Protein AF-X1HWL9-F1 (afdb_monomer_lite)

Sequence (280 aa):
ILAKGIRERKSKDSLFILCSENGWNIEALMESYLKEYISDLSSSVKIGNPIMGRMCRCEENIKKEGVYQSVADDFNWAVIAEPWYGIPLVESIAKDKVFFGRAFQAKGEREFSALKRMKFLLHNGTHAFLSHLGYLKGYSHFYQLAEEKELLRLAHKMMNDEIIRALLSNYPDVLDENEVNNYAIDILRRILCPVFKDSIERGIRGSLEKLKPEERLISGAKFIISSGFLPEVYAMMIAAAIEINKKEGRLKGSLERILLDYCQLKADKDKKIIELVKKS

Secondary structure (DSSP, 8-state):
-HHHHHHH----SPEEEE---SSSSHHHHHHHHHHTT-SS--TTEEEE-------EEEE-S--TTSSS--SSTT-S-EEEE-S---EEEEHHHHTSTTS-STTEEEE-HHHHHHHHHHIIIIIHHHHHHHHHHHHHTT--BGGGGGG-HHHHHHHHHIIIIIIIHHHHHH-TTT--HHHHHHHHHHHHHHHT-TTTT-BHHHHHTTTTGGGSTTSHHHHHHHHHHHTT---TTHHHHHHHHHHHHHHTTS--S-HHHIIIIIS---TTTSHHHHHHHHH-

Foldseek 3Di:
DVLVCQVPDPDPAAAEAEPQDLFDCVQVVVVVVSCVRPVDDDPSYHYWYWQNQKDKDKDAQADPPDPADAPDDPGRMHIDIDPDAATETEQVPCVDPVNDDPRYDYDHPLLRNLVSLLCLCLQLLLLLQQLLVCVVVVHWFLLVCVPVVVSVVLSCCLQPQFRLLLSCLVRVPRDDSVVSVVVNVVSSCVRNPVVNRHTSVVSCVCLLVCLACRHSLNVVQVSRVVSVGHNLSSLCSNLSSQVVCVVVVNDDDDLVCCCCPRSVQDCVPCVRSSVSNVVD

InterPro domains:
  IPR008927 6-phosphogluconate dehydrogenase-like, C-terminal domain superfamily [SSF48179] (116-244)
  IPR013118 Mannitol dehydrogenase, C-terminal [PF08125] (116-248)
  IPR013328 6-phosphogluconate dehydrogenase, domain 2 [G3DSA:1.10.1040.10] (116-280)

Organism: NCBI:txid412755

Radius of gyration: 20.45 Å; chains: 1; bounding box: 55×47×50 Å

Structure (mmCIF, N/CA/C/O backbone):
data_AF-X1HWL9-F1
#
_entry.id   AF-X1HWL9-F1
#
loop_
_atom_site.group_PDB
_atom_site.id
_atom_site.type_symbol
_atom_site.label_atom_id
_atom_site.label_alt_id
_atom_site.label_comp_id
_atom_site.label_asym_id
_atom_site.label_entity_id
_atom_site.label_seq_id
_atom_site.pdbx_PDB_ins_code
_atom_site.Cartn_x
_atom_site.Cartn_y
_atom_site.Cartn_z
_atom_site.occupancy
_atom_site.B_iso_or_equiv
_atom_site.auth_seq_id
_atom_site.auth_comp_id
_atom_site.auth_asym_id
_atom_site.auth_atom_id
_atom_site.pdbx_PDB_model_num
ATOM 1 N N . ILE A 1 1 ? 19.507 -17.307 -9.019 1.00 89.69 1 ILE A N 1
ATOM 2 C CA . ILE A 1 1 ? 19.317 -17.269 -10.496 1.00 89.69 1 ILE A CA 1
ATOM 3 C C . ILE A 1 1 ? 19.774 -15.932 -11.075 1.00 89.69 1 ILE A C 1
ATOM 5 O O . ILE A 1 1 ? 20.744 -15.941 -11.821 1.00 89.69 1 ILE A O 1
ATOM 9 N N . LEU A 1 2 ? 19.166 -14.799 -10.687 1.00 93.75 2 LEU A N 1
ATOM 10 C CA . LEU A 1 2 ? 19.533 -13.467 -11.203 1.00 93.75 2 LEU A CA 1
ATOM 11 C C . LEU A 1 2 ? 21.033 -13.162 -11.100 1.00 93.75 2 LEU A C 1
ATOM 13 O O . LEU A 1 2 ? 21.643 -12.822 -12.105 1.00 93.75 2 LEU A O 1
ATOM 17 N N . ALA A 1 3 ? 21.649 -13.374 -9.932 1.00 94.12 3 ALA A N 1
ATOM 18 C CA . ALA A 1 3 ? 23.077 -13.106 -9.750 1.00 94.12 3 ALA A CA 1
ATOM 19 C C . ALA A 1 3 ? 23.978 -13.905 -10.714 1.00 94.12 3 ALA A C 1
ATOM 21 O O . ALA A 1 3 ? 24.918 -13.362 -11.289 1.00 94.12 3 ALA A O 1
ATOM 22 N N . LYS A 1 4 ? 23.660 -15.186 -10.941 1.00 94.19 4 LYS A N 1
ATOM 23 C CA . LYS A 1 4 ? 24.354 -16.023 -11.930 1.00 94.19 4 LYS A CA 1
ATOM 24 C C . LYS A 1 4 ? 24.175 -15.452 -13.340 1.00 94.19 4 LYS A C 1
ATOM 26 O O . LYS A 1 4 ? 25.162 -15.252 -14.037 1.00 94.19 4 LYS A O 1
ATOM 31 N N . GLY A 1 5 ? 22.939 -15.110 -13.710 1.00 94.06 5 GLY A N 1
ATOM 32 C CA . GLY A 1 5 ? 22.628 -14.508 -15.007 1.00 94.06 5 GLY A CA 1
ATOM 33 C C . GLY A 1 5 ? 23.357 -13.185 -15.251 1.00 94.06 5 GLY A C 1
ATOM 34 O O . GLY A 1 5 ? 23.841 -12.964 -16.352 1.00 94.06 5 GLY A O 1
ATOM 35 N N . ILE A 1 6 ? 23.502 -12.338 -14.226 1.00 94.50 6 ILE A N 1
ATOM 36 C CA . ILE A 1 6 ? 24.266 -11.083 -14.311 1.00 94.50 6 ILE A CA 1
ATOM 37 C C . ILE A 1 6 ? 25.751 -11.362 -14.576 1.00 94.50 6 ILE A C 1
ATOM 39 O O . ILE A 1 6 ? 26.330 -10.725 -15.448 1.00 94.50 6 ILE A O 1
ATOM 43 N N . ARG A 1 7 ? 26.365 -12.328 -13.876 1.00 92.06 7 ARG A N 1
ATOM 44 C CA . ARG A 1 7 ? 27.788 -12.677 -14.069 1.00 92.06 7 ARG A CA 1
ATOM 45 C C . ARG A 1 7 ? 28.075 -13.310 -15.430 1.00 92.06 7 ARG A C 1
ATOM 47 O O . ARG A 1 7 ? 29.139 -13.093 -15.994 1.00 92.06 7 ARG A O 1
ATOM 54 N N . GLU A 1 8 ? 27.144 -14.111 -15.940 1.00 93.62 8 GLU A N 1
ATOM 55 C CA . GLU A 1 8 ? 27.289 -14.817 -17.221 1.00 93.62 8 GLU A CA 1
ATOM 56 C C . GLU A 1 8 ? 26.864 -13.961 -18.426 1.00 93.62 8 GLU A C 1
ATOM 58 O O . GLU A 1 8 ? 27.118 -14.326 -19.579 1.00 93.62 8 GLU A O 1
ATOM 63 N N . ARG A 1 9 ? 26.221 -12.810 -18.185 1.00 91.75 9 ARG A N 1
ATOM 64 C CA . ARG A 1 9 ? 25.772 -11.892 -19.234 1.00 91.75 9 ARG A CA 1
ATOM 65 C C . ARG A 1 9 ? 26.974 -11.314 -19.985 1.00 91.75 9 ARG A C 1
ATOM 67 O O . ARG A 1 9 ? 27.809 -10.625 -19.415 1.00 91.75 9 ARG A O 1
ATOM 74 N N . LYS A 1 10 ? 27.011 -11.542 -21.303 1.00 91.75 10 LYS A N 1
ATOM 75 C CA . LYS A 1 10 ? 28.054 -11.017 -22.208 1.00 91.75 10 LYS A CA 1
ATOM 76 C C . LYS A 1 10 ? 27.744 -9.636 -22.793 1.00 91.75 10 LYS A C 1
ATOM 78 O O . LYS A 1 10 ? 28.663 -8.935 -23.207 1.00 91.75 10 LYS A O 1
ATOM 83 N N . SER A 1 11 ? 26.462 -9.264 -22.887 1.00 89.38 11 SER A N 1
ATOM 84 C CA . SER A 1 11 ? 26.068 -7.946 -23.405 1.00 89.38 11 SER A CA 1
ATOM 85 C C . SER A 1 11 ? 26.518 -6.843 -22.445 1.00 89.38 11 SER A C 1
ATOM 87 O O . SER A 1 11 ? 26.382 -6.981 -21.230 1.00 89.38 11 SER A O 1
ATOM 89 N N . LYS A 1 12 ? 27.018 -5.746 -23.018 1.00 85.38 12 LYS A N 1
ATOM 90 C CA . LYS A 1 12 ? 27.385 -4.520 -22.298 1.00 85.38 12 LYS A CA 1
ATOM 91 C C . LYS A 1 12 ? 26.225 -3.526 -22.176 1.00 85.38 12 LYS A C 1
ATOM 93 O O . LYS A 1 12 ? 26.390 -2.499 -21.525 1.00 85.38 12 LYS A O 1
ATOM 98 N N . ASP A 1 13 ? 25.077 -3.816 -22.792 1.00 90.81 13 ASP A N 1
ATOM 99 C CA . ASP A 1 13 ? 23.883 -2.980 -22.676 1.00 90.81 13 ASP A CA 1
ATOM 100 C C . ASP A 1 13 ? 23.335 -3.035 -21.252 1.00 90.81 13 ASP A C 1
ATOM 102 O O . ASP A 1 13 ? 23.387 -4.090 -20.599 1.00 90.81 13 ASP A O 1
ATOM 106 N N . SER A 1 14 ? 22.741 -1.923 -20.814 1.00 93.25 14 SER A N 1
ATOM 107 C CA . SER A 1 14 ? 22.083 -1.829 -19.516 1.00 93.25 14 SER A CA 1
ATOM 108 C C . SER A 1 14 ? 21.083 -2.965 -19.296 1.00 93.25 14 SER A C 1
ATOM 110 O O . SER A 1 14 ? 20.321 -3.348 -20.185 1.00 93.25 14 SER A O 1
ATOM 112 N N . LEU A 1 15 ? 21.104 -3.522 -18.087 1.00 94.25 15 LEU A N 1
ATOM 113 C CA . LEU A 1 15 ? 20.144 -4.519 -17.633 1.00 94.25 15 LEU A CA 1
ATOM 114 C C . LEU A 1 15 ? 19.158 -3.836 -16.695 1.00 94.25 15 LEU A C 1
ATOM 116 O O . LEU A 1 15 ? 19.553 -3.346 -15.642 1.00 94.25 15 LEU A O 1
ATOM 120 N N . PHE A 1 16 ? 17.878 -3.860 -17.046 1.00 95.31 16 PHE A N 1
ATOM 121 C CA . PHE A 1 16 ? 16.822 -3.303 -16.211 1.00 95.31 16 PHE A CA 1
ATOM 122 C C . PHE A 1 16 ? 16.107 -4.412 -15.439 1.00 95.31 16 PHE A C 1
ATOM 124 O O . PHE A 1 16 ? 15.643 -5.388 -16.026 1.00 95.31 16 PHE A O 1
ATOM 131 N N . ILE A 1 17 ? 16.007 -4.255 -14.121 1.00 95.50 17 ILE A N 1
ATOM 132 C CA . ILE A 1 17 ? 15.280 -5.148 -13.216 1.00 95.50 17 ILE A CA 1
ATOM 133 C C . ILE A 1 17 ? 14.093 -4.364 -12.655 1.00 95.50 17 ILE A C 1
ATOM 135 O O . ILE A 1 17 ? 14.275 -3.472 -11.829 1.00 95.50 17 ILE A O 1
ATOM 139 N N . LEU A 1 18 ? 12.880 -4.680 -13.116 1.00 95.56 18 LEU A N 1
ATOM 140 C CA . LEU A 1 18 ? 11.648 -4.033 -12.660 1.00 95.56 18 LEU A CA 1
ATOM 141 C C . LEU A 1 18 ? 10.898 -4.930 -11.676 1.00 95.56 18 LEU A C 1
ATOM 143 O O . LEU A 1 18 ? 10.296 -5.924 -12.078 1.00 95.56 18 LEU A O 1
ATOM 147 N N . CYS A 1 19 ? 10.908 -4.568 -10.395 1.00 94.81 19 CYS A N 1
ATOM 148 C CA . CYS A 1 19 ? 10.391 -5.431 -9.333 1.00 94.81 19 CYS A CA 1
ATOM 149 C C . CYS A 1 19 ? 8.862 -5.591 -9.364 1.00 94.81 19 CYS A C 1
ATOM 151 O O . CYS A 1 19 ? 8.370 -6.636 -8.978 1.00 94.81 19 CYS A O 1
ATOM 153 N N . SER A 1 20 ? 8.116 -4.618 -9.895 1.00 93.88 20 SER A N 1
ATOM 154 C CA . SER A 1 20 ? 6.662 -4.695 -10.142 1.00 93.88 20 SER A CA 1
ATOM 155 C C . SER A 1 20 ? 5.820 -5.154 -8.938 1.00 93.88 20 SER A C 1
ATOM 157 O O . SER A 1 20 ? 4.777 -5.785 -9.107 1.00 93.88 20 SER A O 1
ATOM 159 N N . GLU A 1 21 ? 6.243 -4.798 -7.723 1.00 90.88 21 GLU A N 1
ATOM 160 C CA . GLU A 1 21 ? 5.590 -5.189 -6.470 1.00 90.88 21 GLU A CA 1
ATOM 161 C C . GLU A 1 21 ? 4.889 -4.005 -5.795 1.00 90.88 21 GLU A C 1
ATOM 163 O O . GLU A 1 21 ? 5.275 -2.839 -5.920 1.00 90.88 21 GLU A O 1
ATOM 168 N N . ASN A 1 22 ? 3.875 -4.311 -4.985 1.00 84.81 22 ASN A N 1
ATOM 169 C CA . ASN A 1 22 ? 3.004 -3.324 -4.339 1.00 84.81 22 ASN A CA 1
ATOM 170 C C . ASN A 1 22 ? 3.571 -2.673 -3.056 1.00 84.81 22 ASN A C 1
ATOM 172 O O . ASN A 1 22 ? 2.781 -2.275 -2.195 1.00 84.81 22 ASN A O 1
ATOM 176 N N . GLY A 1 23 ? 4.895 -2.537 -2.935 1.00 83.69 23 GLY A N 1
ATOM 177 C CA . GLY A 1 23 ? 5.574 -1.984 -1.754 1.00 83.69 23 GLY A CA 1
ATOM 178 C C . GLY A 1 23 ? 6.333 -0.675 -2.002 1.00 83.69 23 GLY A C 1
ATOM 179 O O . GLY A 1 23 ? 6.563 -0.261 -3.142 1.00 83.69 23 GLY A O 1
ATOM 180 N N . TRP A 1 24 ? 6.731 -0.011 -0.912 1.00 84.50 24 TRP A N 1
ATOM 181 C CA . TRP A 1 24 ? 7.369 1.309 -0.971 1.00 84.50 24 TRP A CA 1
ATOM 182 C C . TRP A 1 24 ? 8.861 1.265 -1.348 1.00 84.50 24 TRP A C 1
ATOM 184 O O . TRP A 1 24 ? 9.274 2.052 -2.188 1.00 84.50 24 TRP A O 1
ATOM 194 N N . ASN A 1 25 ? 9.652 0.334 -0.806 1.00 86.50 25 ASN A N 1
ATOM 195 C CA . ASN A 1 25 ? 11.122 0.291 -0.966 1.00 86.50 25 ASN A CA 1
ATOM 196 C C . ASN A 1 25 ? 11.623 -1.006 -1.632 1.00 86.50 25 ASN A C 1
ATOM 198 O O . ASN A 1 25 ? 12.659 -1.556 -1.255 1.00 86.50 25 ASN A O 1
ATOM 202 N N . ILE A 1 26 ? 10.867 -1.546 -2.587 1.00 92.31 26 ILE A N 1
ATOM 203 C CA . ILE A 1 26 ? 11.154 -2.863 -3.178 1.00 92.31 26 ILE A CA 1
ATOM 204 C C . ILE A 1 26 ? 12.463 -2.851 -3.971 1.00 92.31 26 ILE A C 1
ATOM 206 O O . ILE A 1 26 ? 13.228 -3.809 -3.922 1.00 92.31 26 ILE A O 1
ATOM 210 N N . GLU A 1 27 ? 12.743 -1.758 -4.670 1.00 93.19 27 GLU A N 1
ATOM 211 C CA . GLU A 1 27 ? 13.967 -1.551 -5.435 1.00 93.19 27 GLU A CA 1
ATOM 212 C C . GLU A 1 27 ? 15.225 -1.681 -4.558 1.00 93.19 27 GLU A C 1
ATOM 214 O O . GLU A 1 27 ? 16.147 -2.417 -4.909 1.00 93.19 27 GLU A O 1
ATOM 219 N N . ALA A 1 28 ? 15.222 -1.059 -3.376 1.00 92.69 28 ALA A N 1
ATOM 220 C CA . ALA A 1 28 ? 16.323 -1.131 -2.420 1.00 92.69 28 ALA A CA 1
ATOM 221 C C . ALA A 1 28 ? 16.454 -2.532 -1.802 1.00 92.69 28 ALA A C 1
ATOM 223 O O . ALA A 1 28 ? 17.564 -3.023 -1.608 1.00 92.69 28 ALA A O 1
ATOM 224 N N . LEU A 1 29 ? 15.325 -3.200 -1.536 1.00 93.31 29 LEU A N 1
ATOM 225 C CA . LEU A 1 29 ? 15.314 -4.574 -1.032 1.00 93.31 29 LEU A CA 1
ATOM 226 C C . LEU A 1 29 ? 15.892 -5.564 -2.059 1.00 93.31 29 LEU A C 1
ATOM 228 O O . LEU A 1 29 ? 16.686 -6.441 -1.717 1.00 93.31 29 LEU A O 1
ATOM 232 N N . MET A 1 30 ? 15.536 -5.403 -3.334 1.00 95.19 30 MET A N 1
ATOM 233 C CA . MET A 1 30 ? 16.114 -6.195 -4.420 1.00 95.19 30 MET A CA 1
ATOM 234 C C . MET A 1 30 ? 17.621 -5.945 -4.540 1.00 95.19 30 MET A C 1
ATOM 236 O O . MET A 1 30 ? 18.393 -6.889 -4.707 1.00 95.19 30 MET A O 1
ATOM 240 N N . GLU A 1 31 ? 18.058 -4.691 -4.412 1.00 93.94 31 GLU A N 1
ATOM 241 C CA . GLU A 1 31 ? 19.480 -4.358 -4.410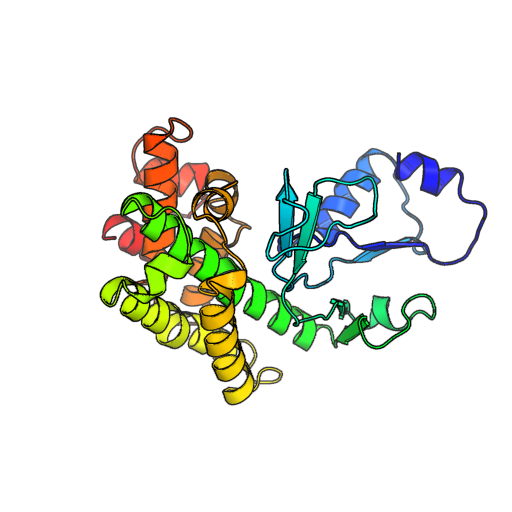 1.00 93.94 31 GLU A CA 1
ATOM 242 C C . GLU A 1 31 ? 20.226 -5.024 -3.244 1.00 93.94 31 GLU A C 1
ATOM 244 O O . GLU A 1 31 ? 21.294 -5.600 -3.463 1.00 93.94 31 GLU A O 1
ATOM 249 N N . SER A 1 32 ? 19.664 -5.020 -2.026 1.00 93.62 32 SER A N 1
ATOM 250 C CA . SER A 1 32 ? 20.285 -5.702 -0.883 1.00 93.62 32 SER A CA 1
ATOM 251 C C . SER A 1 32 ? 20.405 -7.207 -1.108 1.00 93.62 32 SER A C 1
ATOM 253 O O . SER A 1 32 ? 21.479 -7.762 -0.886 1.00 93.62 32 SER A O 1
ATOM 255 N N . TYR A 1 33 ? 19.365 -7.852 -1.648 1.00 94.69 33 TYR A N 1
ATOM 256 C CA . TYR A 1 33 ? 19.421 -9.280 -1.969 1.00 94.69 33 TYR A CA 1
ATOM 257 C C . TYR A 1 33 ? 20.452 -9.596 -3.048 1.00 94.69 33 TYR A C 1
ATOM 259 O O . TYR A 1 33 ? 21.107 -10.630 -2.986 1.00 94.69 33 TYR A O 1
ATOM 267 N N . LEU A 1 34 ? 20.636 -8.727 -4.045 1.00 95.06 34 LEU A N 1
ATOM 268 C CA . LEU A 1 34 ? 21.679 -8.924 -5.051 1.00 95.06 34 LEU A CA 1
ATOM 269 C C . LEU A 1 34 ? 23.081 -8.764 -4.457 1.00 95.06 34 LEU A C 1
ATOM 271 O O . LEU A 1 34 ? 23.965 -9.542 -4.819 1.00 95.06 34 LEU A O 1
ATOM 275 N N . LYS A 1 35 ? 23.277 -7.815 -3.535 1.00 93.94 35 LYS A N 1
ATOM 276 C CA . LYS A 1 35 ? 24.568 -7.557 -2.873 1.00 93.94 35 LYS A CA 1
ATOM 277 C C . LYS A 1 35 ? 25.047 -8.700 -1.982 1.00 93.94 35 LYS A C 1
ATOM 279 O O . LYS A 1 35 ? 26.252 -8.878 -1.839 1.00 93.94 35 LYS A O 1
ATOM 284 N N . GLU A 1 36 ? 24.140 -9.532 -1.471 1.00 95.00 36 GLU A N 1
ATOM 285 C CA . GLU A 1 36 ? 24.502 -10.779 -0.776 1.00 95.00 36 GLU A CA 1
ATOM 286 C C . GLU A 1 36 ? 25.262 -11.764 -1.681 1.00 95.00 36 GLU A C 1
ATOM 288 O O . GLU A 1 36 ? 26.024 -12.599 -1.197 1.00 95.00 36 GLU A O 1
ATOM 293 N N . TYR A 1 37 ? 25.088 -11.659 -3.003 1.00 95.38 37 TYR A N 1
ATOM 294 C CA . TYR A 1 37 ? 25.750 -12.526 -3.975 1.00 95.38 37 TYR A CA 1
ATOM 295 C C . TYR A 1 37 ? 26.772 -11.771 -4.834 1.00 95.38 37 TYR A C 1
ATOM 297 O O . TYR A 1 37 ? 27.757 -12.365 -5.262 1.00 95.38 37 TYR A O 1
ATOM 305 N N . ILE A 1 38 ? 26.576 -10.490 -5.137 1.00 94.00 38 ILE A N 1
ATOM 306 C CA . ILE A 1 38 ? 27.450 -9.699 -6.012 1.00 94.00 38 ILE A CA 1
ATOM 307 C C . ILE A 1 38 ? 27.938 -8.475 -5.238 1.00 94.00 38 ILE A C 1
ATOM 309 O O . ILE A 1 38 ? 27.193 -7.517 -5.072 1.00 94.00 38 ILE A O 1
ATOM 313 N N . SER A 1 39 ? 29.199 -8.497 -4.801 1.00 87.00 39 SER A N 1
ATOM 314 C CA . SER A 1 39 ? 29.787 -7.421 -3.993 1.00 87.00 39 SER A CA 1
ATOM 315 C C . SER A 1 39 ? 29.890 -6.087 -4.736 1.00 87.00 39 SER A C 1
ATOM 317 O O . SER A 1 39 ? 29.683 -5.041 -4.131 1.00 87.00 39 SER A O 1
ATOM 319 N N . ASP A 1 40 ? 30.185 -6.124 -6.038 1.00 87.56 40 ASP A N 1
ATOM 320 C CA . ASP A 1 40 ? 30.291 -4.939 -6.893 1.00 87.56 40 ASP A CA 1
ATOM 321 C C . ASP A 1 40 ? 29.279 -5.034 -8.041 1.00 87.56 40 ASP A C 1
ATOM 323 O O . ASP A 1 40 ? 29.531 -5.616 -9.102 1.00 87.56 40 ASP A O 1
ATOM 327 N N . LEU A 1 41 ? 28.060 -4.560 -7.776 1.00 89.50 41 LEU A N 1
ATOM 328 C CA . LEU A 1 41 ? 26.993 -4.555 -8.767 1.00 89.50 41 LEU A CA 1
ATOM 329 C C . LEU A 1 41 ? 27.267 -3.450 -9.793 1.00 89.50 41 LEU A C 1
ATOM 331 O O . LEU A 1 41 ? 27.228 -2.265 -9.471 1.00 89.50 41 LEU A O 1
ATOM 335 N N . SER A 1 42 ? 27.511 -3.847 -11.044 1.00 89.31 42 SER A N 1
ATOM 336 C CA . SER A 1 42 ? 27.786 -2.916 -12.143 1.00 89.31 42 SER A CA 1
ATOM 337 C C . SER A 1 42 ? 26.725 -1.817 -12.255 1.00 89.31 42 SER A C 1
ATOM 339 O O . SER A 1 42 ? 25.527 -2.096 -12.251 1.00 89.31 42 SER A O 1
ATOM 341 N N . SER A 1 43 ? 27.164 -0.579 -12.504 1.00 88.88 43 SER A N 1
ATOM 342 C CA . SER A 1 43 ? 26.294 0.580 -12.762 1.00 88.88 43 SER A CA 1
ATOM 343 C C . SER A 1 43 ? 25.403 0.439 -14.007 1.00 88.88 43 SER A C 1
ATOM 345 O O . SER A 1 43 ? 24.460 1.221 -14.184 1.00 88.88 43 SER A O 1
ATOM 347 N N . SER A 1 44 ? 25.689 -0.550 -14.863 1.00 89.69 44 SER A N 1
ATOM 348 C CA . SER A 1 44 ? 24.851 -0.947 -15.999 1.00 89.69 44 SER A CA 1
ATOM 349 C C . SER A 1 44 ? 23.576 -1.687 -15.576 1.00 89.69 44 SER A C 1
ATOM 351 O O . SER A 1 44 ? 22.617 -1.714 -16.348 1.00 89.69 44 SER A O 1
ATOM 353 N N . VAL A 1 45 ? 23.529 -2.246 -14.362 1.00 93.50 45 VAL A N 1
ATOM 354 C CA . VAL A 1 45 ? 22.323 -2.846 -13.784 1.00 93.50 45 VAL A CA 1
ATOM 355 C C . VAL A 1 45 ? 21.494 -1.739 -13.139 1.00 93.50 45 VAL A C 1
ATOM 357 O O . VAL A 1 45 ? 21.918 -1.097 -12.182 1.00 93.50 45 VAL A O 1
ATOM 360 N N . LYS A 1 46 ? 20.301 -1.499 -13.677 1.00 94.56 46 LYS A N 1
ATOM 361 C CA . LYS A 1 46 ? 19.340 -0.513 -13.180 1.00 94.56 46 LYS A CA 1
ATOM 362 C C . LYS A 1 46 ? 18.171 -1.242 -12.536 1.00 94.56 46 LYS A C 1
ATOM 364 O O . LYS A 1 46 ? 17.528 -2.068 -13.180 1.00 94.56 46 LYS A O 1
ATOM 369 N N . ILE A 1 47 ? 17.884 -0.932 -11.279 1.00 95.38 47 ILE A N 1
ATOM 370 C CA . ILE A 1 47 ? 16.768 -1.526 -10.542 1.00 95.38 47 ILE A CA 1
ATOM 371 C C . ILE A 1 47 ? 15.686 -0.464 -10.392 1.00 95.38 47 ILE A C 1
ATOM 373 O O . ILE A 1 47 ? 15.962 0.658 -9.978 1.00 95.38 47 ILE A O 1
ATOM 377 N N . GLY A 1 48 ? 14.457 -0.818 -10.746 1.00 94.69 48 GLY A N 1
ATOM 378 C CA . GLY A 1 48 ? 13.289 0.033 -10.580 1.00 94.69 48 GLY A CA 1
ATOM 379 C C . GLY A 1 48 ? 12.130 -0.731 -9.967 1.00 94.69 48 GLY A C 1
ATOM 380 O O . GLY A 1 48 ? 12.055 -1.959 -10.045 1.00 94.69 48 GLY A O 1
ATOM 381 N N . ASN A 1 49 ? 11.187 0.005 -9.392 1.00 95.75 49 ASN A N 1
ATOM 382 C CA . ASN A 1 49 ? 9.898 -0.543 -9.002 1.00 95.75 49 ASN A CA 1
ATOM 383 C C . ASN A 1 49 ? 8.779 0.325 -9.590 1.00 95.75 49 ASN A C 1
ATOM 385 O O . ASN A 1 49 ? 8.489 1.375 -9.016 1.00 95.75 49 ASN A O 1
ATOM 389 N N . PRO A 1 50 ? 8.185 -0.049 -10.738 1.00 95.56 50 PRO A N 1
ATOM 390 C CA . PRO A 1 50 ? 7.097 0.719 -11.334 1.00 95.56 50 PRO A CA 1
ATOM 391 C C . PRO A 1 50 ? 5.858 0.767 -10.436 1.00 95.56 50 PRO A C 1
ATOM 393 O O . PRO A 1 50 ? 5.650 -0.081 -9.566 1.00 95.56 50 PRO A O 1
ATOM 396 N N . ILE A 1 51 ? 4.980 1.736 -10.692 1.00 95.38 51 ILE A N 1
ATOM 397 C CA . ILE A 1 51 ? 3.697 1.828 -9.986 1.00 95.38 51 ILE A CA 1
ATOM 398 C C . ILE A 1 51 ? 2.703 0.848 -10.619 1.00 95.38 51 ILE A C 1
ATOM 400 O O . ILE A 1 51 ? 2.074 1.137 -11.634 1.00 95.38 51 ILE A O 1
ATOM 404 N N . MET A 1 52 ? 2.516 -0.311 -9.989 1.00 92.81 52 MET A N 1
ATOM 405 C CA . MET A 1 52 ? 1.566 -1.323 -10.461 1.00 92.81 52 MET A CA 1
ATOM 406 C C . MET A 1 52 ? 0.151 -1.038 -9.952 1.00 92.81 52 MET A C 1
ATOM 408 O O . MET A 1 52 ? -0.193 -1.342 -8.809 1.00 92.81 52 MET A O 1
ATOM 412 N N . GLY A 1 53 ? -0.670 -0.416 -10.801 1.00 90.44 53 GLY A N 1
ATOM 413 C CA . GLY A 1 53 ? -2.019 0.050 -10.455 1.00 90.44 53 GLY A CA 1
ATOM 414 C C . GLY A 1 53 ? -3.183 -0.766 -11.015 1.00 90.44 53 GLY A C 1
ATOM 415 O O . GLY A 1 53 ? -4.321 -0.394 -10.749 1.00 90.44 53 GLY A O 1
ATOM 416 N N . ARG A 1 54 ? -2.925 -1.827 -11.791 1.00 92.19 54 ARG A N 1
ATOM 417 C CA . ARG A 1 54 ? -3.968 -2.577 -12.504 1.00 92.19 54 ARG A CA 1
ATOM 418 C C . ARG A 1 54 ? -4.539 -3.689 -11.631 1.00 92.19 54 ARG A C 1
ATOM 420 O O . ARG A 1 54 ? -3.804 -4.581 -11.213 1.00 92.19 54 ARG A O 1
ATOM 427 N N . MET A 1 55 ? -5.844 -3.656 -11.385 1.00 92.19 55 MET A N 1
ATOM 428 C CA . MET A 1 55 ? -6.568 -4.758 -10.764 1.00 92.19 55 MET A CA 1
ATOM 429 C C . MET A 1 55 ? -6.641 -5.922 -11.746 1.00 92.19 55 MET A C 1
ATOM 431 O O . MET A 1 55 ? -7.200 -5.810 -12.840 1.00 92.19 55 MET A O 1
ATOM 435 N N . CYS A 1 56 ? -6.057 -7.042 -11.339 1.00 92.69 56 CYS A N 1
ATOM 436 C CA . CYS A 1 56 ? -6.148 -8.298 -12.053 1.00 92.69 56 CYS A CA 1
ATOM 437 C C . CYS A 1 56 ? -6.285 -9.472 -11.084 1.00 92.69 56 CYS A C 1
ATOM 439 O O . CYS A 1 56 ? -5.911 -9.394 -9.908 1.00 92.69 56 CYS A O 1
ATOM 441 N N . ARG A 1 57 ? -6.847 -10.565 -11.590 1.00 91.19 57 ARG A N 1
ATOM 442 C CA . ARG A 1 57 ? -6.888 -11.859 -10.915 1.00 91.19 57 ARG A CA 1
ATOM 443 C C . ARG A 1 57 ? -6.885 -12.976 -11.949 1.00 91.19 57 ARG A C 1
ATOM 445 O O . ARG A 1 57 ? -7.294 -12.766 -13.090 1.00 91.19 57 ARG A O 1
ATOM 452 N N . CYS A 1 58 ? -6.457 -14.154 -11.522 1.00 91.81 58 CYS A N 1
ATOM 453 C CA . CYS A 1 58 ? -6.684 -15.373 -12.283 1.00 91.81 58 CYS A CA 1
ATOM 454 C C . CYS A 1 58 ? -8.026 -15.970 -11.845 1.00 91.81 58 CYS A C 1
ATOM 456 O O . CYS A 1 58 ? -8.346 -15.965 -10.656 1.00 91.81 58 CYS A O 1
ATOM 458 N N . GLU A 1 59 ? -8.816 -16.426 -12.806 1.00 90.75 59 GLU A N 1
ATOM 459 C CA . GLU A 1 59 ? -10.004 -17.244 -12.575 1.00 90.75 59 GLU A CA 1
ATOM 460 C C . GLU A 1 59 ? -9.695 -18.649 -13.080 1.00 90.75 59 GLU A C 1
ATOM 462 O O . GLU A 1 59 ? -9.373 -18.816 -14.254 1.00 90.75 59 GLU A O 1
ATOM 467 N N . GLU A 1 60 ? -9.788 -19.639 -12.202 1.00 91.06 60 GLU A N 1
ATOM 468 C CA . GLU A 1 60 ? -9.594 -21.046 -12.548 1.00 91.06 60 GLU A CA 1
ATOM 469 C C . GLU A 1 60 ? -10.936 -21.719 -12.842 1.00 91.06 60 GLU A C 1
ATOM 471 O O . GLU A 1 60 ? -11.992 -21.257 -12.417 1.00 91.06 60 GLU A O 1
ATOM 476 N N . ASN A 1 61 ? -10.898 -22.852 -13.541 1.00 89.94 61 ASN A N 1
ATOM 477 C CA . ASN A 1 61 ? -12.072 -23.675 -13.842 1.00 89.94 61 ASN A CA 1
ATOM 478 C C . ASN A 1 61 ? -13.206 -22.912 -14.559 1.00 89.94 61 ASN A C 1
ATOM 480 O O . ASN A 1 61 ? -14.394 -23.136 -14.297 1.00 89.94 61 ASN A O 1
ATOM 484 N N . ILE A 1 62 ? -12.854 -22.012 -15.482 1.00 90.25 62 ILE A N 1
ATOM 485 C CA . ILE A 1 62 ? -13.837 -21.290 -16.290 1.00 90.25 62 ILE A CA 1
ATOM 486 C C . ILE A 1 62 ? -14.604 -22.248 -17.211 1.00 90.25 62 ILE A C 1
ATOM 488 O O . ILE A 1 62 ? -14.073 -23.235 -17.724 1.00 90.25 62 ILE A O 1
ATOM 492 N N . LYS A 1 63 ? -15.884 -21.947 -17.433 1.00 83.94 63 LYS A N 1
ATOM 493 C CA . LYS A 1 63 ? -16.756 -22.711 -18.333 1.00 83.94 63 LYS A CA 1
ATOM 494 C C . LYS A 1 63 ? -16.685 -22.128 -19.743 1.00 83.94 63 LYS A C 1
ATOM 496 O O . LYS A 1 63 ? -16.685 -20.909 -19.878 1.00 83.94 63 LYS A O 1
ATOM 501 N N . LYS A 1 64 ? -16.725 -22.979 -20.780 1.00 77.75 64 LYS A N 1
ATOM 502 C CA . LYS A 1 64 ? -16.765 -22.540 -22.194 1.00 77.75 64 LYS A CA 1
ATOM 503 C C . LYS A 1 64 ? -17.936 -21.599 -22.507 1.00 77.75 64 LYS A C 1
ATOM 505 O O . LYS A 1 64 ? -17.783 -20.693 -23.310 1.00 77.75 64 LYS A O 1
ATOM 510 N N . GLU A 1 65 ? -19.073 -21.786 -21.841 1.00 80.19 65 GLU A N 1
ATOM 511 C CA . GLU A 1 65 ? -20.275 -20.941 -21.972 1.00 80.19 65 GLU A CA 1
ATOM 512 C C . GLU A 1 65 ? -20.350 -19.841 -20.887 1.00 80.19 65 GLU A C 1
ATOM 514 O O . GLU A 1 65 ? -21.417 -19.313 -20.582 1.00 80.19 65 GLU A O 1
ATOM 519 N N . GLY A 1 66 ? -19.228 -19.536 -20.227 1.00 80.69 66 GLY A N 1
ATOM 520 C CA . GLY A 1 66 ? -19.141 -18.537 -19.164 1.00 80.69 66 GLY A CA 1
ATOM 521 C C . GLY A 1 66 ? -18.895 -17.110 -19.665 1.00 80.69 66 GLY A C 1
ATOM 522 O O . GLY A 1 66 ? -18.689 -16.855 -20.844 1.00 80.69 66 GLY A O 1
ATOM 523 N N . VAL A 1 67 ? -18.867 -16.160 -18.724 1.00 84.44 67 VAL A N 1
ATOM 524 C CA . VAL A 1 67 ? -18.575 -14.733 -18.995 1.00 84.44 67 VAL A CA 1
ATOM 525 C C . VAL A 1 67 ? -17.101 -14.501 -19.360 1.00 84.44 67 VAL A C 1
ATOM 527 O O . VAL A 1 67 ? -16.753 -13.471 -19.931 1.00 84.44 67 VAL A O 1
ATOM 530 N N . TYR A 1 68 ? -16.222 -15.438 -19.006 1.00 88.06 68 TYR A N 1
ATOM 531 C CA . TYR A 1 68 ? -14.783 -15.308 -19.185 1.00 88.06 68 TYR A CA 1
ATOM 532 C C . TYR A 1 68 ? -14.278 -16.236 -20.282 1.00 88.06 68 TYR A C 1
ATOM 534 O O . TYR A 1 68 ? -14.679 -17.394 -20.360 1.00 88.06 68 TYR A O 1
ATOM 542 N N . GLN A 1 69 ? -13.353 -15.716 -21.083 1.00 89.19 69 GLN A N 1
ATOM 543 C CA . GLN A 1 69 ? -12.647 -16.459 -22.116 1.00 89.19 69 GLN A CA 1
ATOM 544 C C . GLN A 1 69 ? -11.330 -17.009 -21.559 1.00 89.19 69 GLN A C 1
ATOM 546 O O . GLN A 1 69 ? -10.662 -16.336 -20.770 1.00 89.19 69 GLN A O 1
ATOM 551 N N . SER A 1 70 ? -10.958 -18.224 -21.967 1.00 91.31 70 SER A N 1
ATOM 552 C CA . SER A 1 70 ? -9.679 -18.825 -21.589 1.00 91.31 70 SER A CA 1
ATOM 553 C C . SER A 1 70 ? -8.505 -18.038 -22.155 1.00 91.31 70 SER A C 1
ATOM 555 O O . SER A 1 70 ? -8.616 -17.368 -23.181 1.00 91.31 70 SER A O 1
ATOM 557 N N . VAL A 1 71 ? -7.352 -18.135 -21.492 1.00 92.81 71 VAL A N 1
ATOM 558 C CA . VAL A 1 71 ? -6.116 -17.522 -22.005 1.00 92.81 71 VAL A CA 1
ATOM 559 C C . VAL A 1 71 ? -5.628 -18.151 -23.316 1.00 92.81 71 VAL A C 1
ATOM 561 O O . VAL A 1 71 ? -4.899 -17.500 -24.060 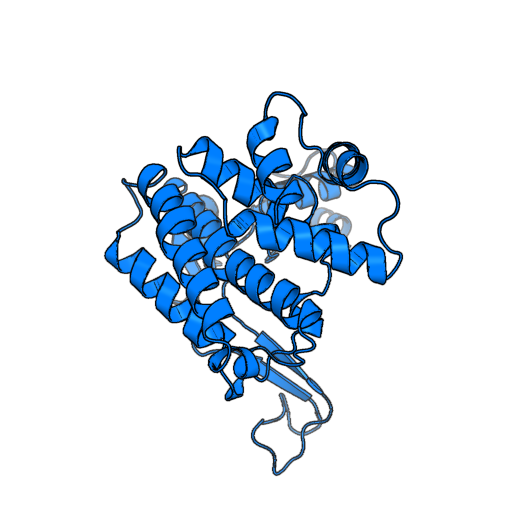1.00 92.81 71 VAL A O 1
ATOM 564 N N . ALA A 1 72 ? -6.015 -19.401 -23.584 1.00 91.62 72 ALA A N 1
ATOM 565 C CA . ALA A 1 72 ? -5.810 -20.134 -24.833 1.00 91.62 72 ALA A CA 1
ATOM 566 C C . ALA A 1 72 ? -6.747 -21.361 -24.880 1.00 91.62 72 ALA A C 1
ATOM 568 O O . ALA A 1 72 ? -7.353 -21.718 -23.866 1.00 91.62 72 ALA A O 1
ATOM 569 N N . ASP A 1 73 ? -6.881 -21.995 -26.048 1.00 87.25 73 ASP A N 1
ATOM 570 C CA . ASP A 1 73 ? -7.923 -22.999 -26.334 1.00 87.25 73 ASP A CA 1
ATOM 571 C C . ASP A 1 73 ? -7.929 -24.206 -25.376 1.00 87.25 73 ASP A C 1
ATOM 573 O O . ASP A 1 73 ? -8.999 -24.663 -24.970 1.00 87.25 73 ASP A O 1
ATOM 577 N N . ASP A 1 74 ? -6.750 -24.670 -24.948 1.00 89.19 74 ASP A N 1
ATOM 578 C CA . ASP A 1 74 ? -6.587 -25.838 -24.064 1.00 89.19 74 ASP A CA 1
ATOM 579 C C . ASP A 1 74 ? -6.523 -25.488 -22.568 1.00 89.19 74 ASP A C 1
ATOM 581 O O . ASP A 1 74 ? -6.244 -26.341 -21.722 1.00 89.19 74 ASP A O 1
ATOM 585 N N . PHE A 1 75 ? -6.771 -24.227 -22.212 1.00 91.44 75 PHE A N 1
ATOM 586 C CA . PHE A 1 75 ? -6.740 -23.773 -20.828 1.00 91.44 75 PHE A CA 1
ATOM 587 C C . PHE A 1 75 ? -8.144 -23.606 -20.263 1.00 91.44 75 PHE A C 1
ATOM 589 O O . PHE A 1 75 ? -9.045 -23.067 -20.899 1.00 91.44 75 PHE A O 1
ATOM 596 N N . ASN A 1 76 ? -8.312 -24.006 -19.007 1.00 91.50 76 ASN A N 1
ATOM 597 C CA . ASN A 1 76 ? -9.544 -23.814 -18.248 1.00 91.50 76 ASN A CA 1
ATOM 598 C C . ASN A 1 76 ? -9.446 -22.635 -17.265 1.00 91.50 76 ASN A C 1
ATOM 600 O O . ASN A 1 76 ? -10.192 -22.592 -16.291 1.00 91.50 76 ASN A O 1
ATOM 604 N N . TRP A 1 77 ? -8.538 -21.683 -17.497 1.00 94.06 77 TRP A N 1
ATOM 605 C CA . TRP A 1 77 ? -8.380 -20.487 -16.669 1.00 94.06 77 TRP A CA 1
ATOM 606 C C . TRP A 1 77 ? -8.270 -19.213 -17.512 1.00 94.06 77 TRP A C 1
ATOM 608 O O . TRP A 1 77 ? -7.929 -19.250 -18.698 1.00 94.06 77 TRP A O 1
ATOM 618 N N . ALA A 1 78 ? -8.581 -18.080 -16.886 1.00 93.25 78 ALA A N 1
ATOM 619 C CA . ALA A 1 78 ? -8.601 -16.754 -17.493 1.00 93.25 78 ALA A CA 1
ATOM 620 C C . ALA A 1 78 ? -7.824 -15.736 -16.649 1.00 93.25 78 ALA A C 1
ATOM 622 O O . ALA A 1 78 ? -7.783 -15.835 -15.421 1.00 93.25 78 ALA A O 1
ATOM 623 N N . VAL A 1 79 ? -7.271 -14.707 -17.298 1.00 93.00 79 VAL A N 1
ATOM 624 C CA . VAL A 1 79 ? -6.807 -13.487 -16.619 1.00 93.00 79 VAL A CA 1
ATOM 625 C C . VAL A 1 79 ? -7.886 -12.430 -16.751 1.00 93.00 79 VAL A C 1
ATOM 627 O O . VAL A 1 79 ? -8.154 -11.935 -17.844 1.00 93.00 79 VAL A O 1
ATOM 630 N N . ILE A 1 80 ? -8.483 -12.051 -15.626 1.00 91.56 80 ILE A N 1
ATOM 631 C CA . ILE A 1 80 ? -9.459 -10.968 -15.583 1.00 91.56 80 ILE A CA 1
ATOM 632 C C . ILE A 1 80 ? -8.713 -9.723 -15.154 1.00 91.56 80 ILE A C 1
ATOM 634 O O . ILE A 1 80 ? -8.112 -9.699 -14.079 1.00 91.56 80 ILE A O 1
ATOM 638 N N . ALA A 1 81 ? -8.733 -8.695 -15.992 1.00 91.31 81 ALA A N 1
ATOM 639 C CA . ALA A 1 81 ? -8.095 -7.427 -15.699 1.00 91.31 81 ALA A CA 1
ATOM 640 C C . ALA A 1 81 ? -9.014 -6.279 -16.092 1.00 91.31 81 ALA A C 1
ATOM 642 O O . ALA A 1 81 ? -9.724 -6.341 -17.095 1.00 91.31 81 ALA A O 1
ATOM 643 N N . GLU A 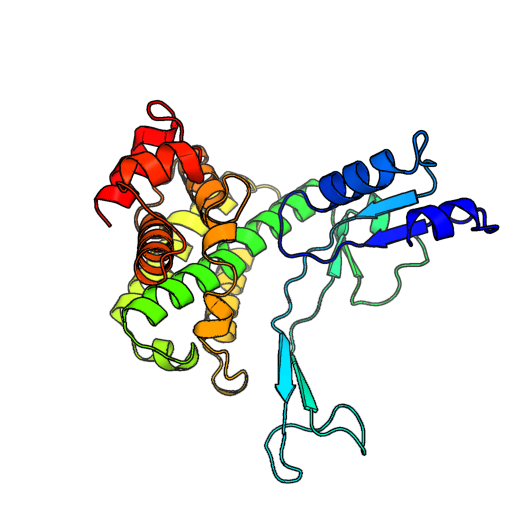1 82 ? -8.985 -5.215 -15.305 1.00 88.88 82 GLU A N 1
ATOM 644 C CA . GLU A 1 82 ? -9.728 -4.007 -15.634 1.00 88.88 82 GLU A CA 1
ATOM 645 C C . GLU A 1 82 ? -9.155 -3.295 -16.882 1.00 88.88 82 GLU A C 1
ATOM 647 O O . GLU A 1 82 ? -8.007 -3.559 -17.280 1.00 88.88 82 GLU A O 1
ATOM 652 N N . PRO A 1 83 ? -9.920 -2.367 -17.495 1.00 85.06 83 PRO A N 1
ATOM 653 C CA . PRO A 1 83 ? -9.478 -1.634 -18.682 1.00 85.06 83 PRO A CA 1
ATOM 654 C C . PRO A 1 83 ? -8.294 -0.695 -18.434 1.00 85.06 83 PRO A C 1
ATOM 656 O O . PRO A 1 83 ? -7.530 -0.430 -19.360 1.00 85.06 83 PRO A O 1
ATOM 659 N N . TRP A 1 84 ? -8.136 -0.179 -17.208 1.00 84.88 84 TRP A N 1
ATOM 660 C CA . TRP A 1 84 ? -7.028 0.715 -16.879 1.00 84.88 84 TRP A CA 1
ATOM 661 C C . TRP A 1 84 ? -5.685 0.004 -17.068 1.00 84.88 84 TRP A C 1
ATOM 663 O O . TRP A 1 84 ? -5.492 -1.128 -16.618 1.00 84.88 84 TRP A O 1
ATOM 673 N N . TYR A 1 85 ? -4.739 0.681 -17.717 1.00 83.94 85 TYR A N 1
ATOM 674 C CA . TYR A 1 85 ? -3.373 0.204 -17.883 1.00 83.94 85 TYR A CA 1
ATOM 675 C C . TYR A 1 85 ? -2.389 1.378 -17.863 1.00 83.94 85 TYR A C 1
ATOM 677 O O . TYR A 1 85 ? -2.700 2.488 -18.291 1.00 83.94 85 TYR A O 1
ATOM 685 N N . GLY A 1 86 ? -1.191 1.114 -17.354 1.00 91.31 86 GLY A N 1
ATOM 686 C CA . GLY A 1 86 ? -0.112 2.083 -17.233 1.00 91.31 86 GLY A CA 1
ATOM 687 C C . GLY A 1 86 ? 0.973 1.523 -16.326 1.00 91.31 86 GLY A C 1
ATOM 688 O O . GLY A 1 86 ? 0.679 0.875 -15.322 1.00 91.31 86 GLY A O 1
ATOM 689 N N . ILE A 1 87 ? 2.224 1.759 -16.700 1.00 94.75 87 ILE A N 1
ATOM 690 C CA . ILE A 1 87 ? 3.419 1.370 -15.958 1.00 94.75 87 ILE A CA 1
ATOM 691 C C . ILE A 1 87 ? 4.246 2.646 -15.761 1.00 94.75 87 ILE A C 1
ATOM 693 O O . ILE A 1 87 ? 5.206 2.884 -16.503 1.00 94.75 87 ILE A O 1
ATOM 697 N N . PRO A 1 88 ? 3.852 3.519 -14.811 1.00 95.62 88 PRO A N 1
ATOM 698 C CA . PRO A 1 88 ? 4.665 4.659 -14.433 1.00 95.62 88 PRO A CA 1
ATOM 699 C C . PRO A 1 88 ? 6.039 4.207 -13.953 1.00 95.62 88 PRO A C 1
ATOM 701 O O . PRO A 1 88 ? 6.154 3.290 -13.134 1.00 95.62 88 PRO A O 1
ATOM 704 N N . LEU A 1 89 ? 7.065 4.883 -14.450 1.00 95.31 89 LEU A N 1
ATOM 705 C CA . LEU A 1 89 ? 8.471 4.660 -14.150 1.00 95.31 89 LEU A CA 1
ATOM 706 C C . LEU A 1 89 ? 9.158 6.014 -13.990 1.00 95.31 89 LEU A C 1
ATOM 708 O O . LEU A 1 89 ? 8.817 6.976 -14.678 1.00 95.31 89 LEU A O 1
ATOM 712 N N . VAL A 1 90 ? 10.169 6.070 -13.127 1.00 95.50 90 VAL A N 1
ATOM 713 C CA . VAL A 1 90 ? 11.054 7.236 -13.063 1.00 95.50 90 VAL A CA 1
ATOM 714 C C . VAL A 1 90 ? 11.758 7.442 -14.403 1.00 95.50 90 VAL A C 1
ATOM 716 O O . VAL A 1 90 ? 12.210 6.488 -15.042 1.00 95.50 90 VAL A O 1
ATOM 719 N N . GLU A 1 91 ? 11.868 8.697 -14.830 1.00 95.06 91 GLU A N 1
ATOM 720 C CA . GLU A 1 91 ? 12.484 9.081 -16.105 1.00 95.06 91 GLU A CA 1
ATOM 721 C C . GLU A 1 91 ? 13.897 8.526 -16.309 1.00 95.06 91 GLU A C 1
ATOM 723 O O . GLU A 1 91 ? 14.256 8.169 -17.430 1.00 95.06 91 GLU A O 1
ATOM 728 N N . SER A 1 92 ? 14.688 8.420 -15.238 1.00 91.50 92 SER A N 1
ATOM 729 C CA . SER A 1 92 ? 16.050 7.870 -15.277 1.00 91.50 92 SER A CA 1
ATOM 730 C C . SER A 1 92 ? 16.108 6.409 -15.740 1.00 91.50 92 SER A C 1
ATOM 732 O O . SER A 1 92 ? 17.156 5.955 -16.194 1.00 91.50 92 SER A O 1
ATOM 734 N N . ILE A 1 93 ? 14.987 5.685 -15.659 1.00 92.06 93 ILE A N 1
ATOM 735 C CA . ILE A 1 93 ? 14.807 4.335 -16.201 1.00 92.06 93 ILE A CA 1
ATOM 736 C C . ILE A 1 93 ? 14.055 4.401 -17.533 1.00 92.06 93 ILE A C 1
ATOM 738 O O . ILE A 1 93 ? 14.507 3.841 -18.527 1.00 92.06 93 ILE A O 1
ATOM 742 N N . ALA A 1 94 ? 12.924 5.110 -17.567 1.00 92.44 94 ALA A N 1
ATOM 743 C CA . ALA A 1 94 ? 11.974 5.075 -18.679 1.00 92.44 94 ALA A CA 1
ATOM 744 C C . ALA A 1 94 ? 12.492 5.676 -19.999 1.00 92.44 94 ALA A C 1
ATOM 746 O O . ALA A 1 94 ? 11.906 5.412 -21.043 1.00 92.44 94 ALA A O 1
ATOM 747 N N . LYS A 1 95 ? 13.555 6.493 -19.969 1.00 88.75 95 LYS A N 1
ATOM 748 C CA . LYS A 1 95 ? 14.146 7.108 -21.174 1.00 88.75 95 LYS A CA 1
ATOM 749 C C . LYS A 1 95 ? 14.966 6.137 -22.028 1.00 88.75 95 LYS A C 1
ATOM 751 O O . LYS A 1 95 ? 15.313 6.483 -23.156 1.00 88.75 95 LYS A O 1
ATOM 756 N N . ASP A 1 96 ? 15.302 4.954 -21.514 1.00 92.50 96 ASP A N 1
ATOM 757 C CA . ASP A 1 96 ? 16.002 3.948 -22.312 1.00 92.50 96 ASP A CA 1
ATOM 758 C C . ASP A 1 96 ? 15.096 3.394 -23.423 1.00 92.50 96 ASP A C 1
ATOM 760 O O . ASP A 1 96 ? 13.914 3.125 -23.212 1.00 92.50 96 ASP A O 1
ATOM 764 N N . LYS A 1 97 ? 15.671 3.173 -24.610 1.00 91.06 97 LYS A N 1
ATOM 765 C CA . LYS A 1 97 ? 14.974 2.671 -25.805 1.00 91.06 97 LYS A CA 1
ATOM 766 C C . LYS A 1 97 ? 14.299 1.307 -25.616 1.00 91.06 97 LYS A C 1
ATOM 768 O O . LYS A 1 97 ? 13.443 0.948 -26.422 1.00 91.06 97 LYS A O 1
ATOM 773 N N . VAL A 1 98 ? 14.689 0.532 -24.598 1.00 92.38 98 VAL A N 1
ATOM 774 C CA . VAL A 1 98 ? 14.028 -0.737 -24.258 1.00 92.38 98 VAL A CA 1
ATOM 775 C C . VAL A 1 98 ? 12.585 -0.527 -23.785 1.00 92.38 98 VAL A C 1
ATOM 777 O O . VAL A 1 98 ? 11.756 -1.423 -23.939 1.00 92.38 98 VAL A O 1
ATOM 780 N N . PHE A 1 99 ? 12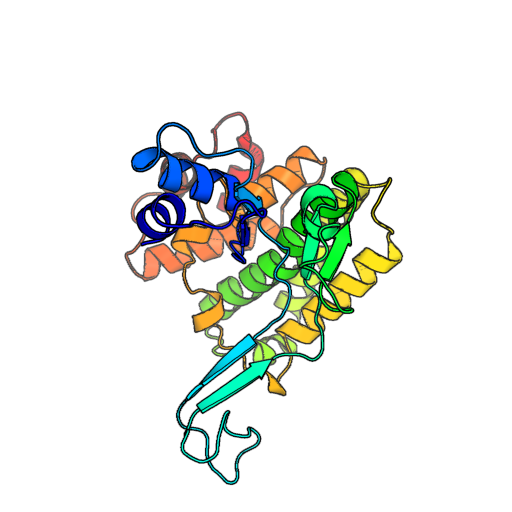.262 0.655 -23.250 1.00 93.88 99 PHE A N 1
ATOM 781 C CA . PHE A 1 99 ? 10.913 1.023 -22.838 1.00 93.88 99 PHE A CA 1
ATOM 782 C C . PHE A 1 99 ? 10.208 1.757 -23.977 1.00 93.88 99 PHE A C 1
ATOM 784 O O . PHE A 1 99 ? 10.399 2.950 -24.197 1.00 93.88 99 PHE A O 1
ATOM 791 N N . PHE A 1 100 ? 9.373 1.028 -24.715 1.00 91.38 100 PHE A N 1
ATOM 792 C CA . PHE A 1 100 ? 8.620 1.556 -25.850 1.00 91.38 100 PHE A CA 1
ATOM 793 C C . PHE A 1 100 ? 7.120 1.279 -25.715 1.00 91.38 100 PHE A C 1
ATOM 795 O O . PHE A 1 100 ? 6.686 0.313 -25.087 1.00 91.38 100 PHE A O 1
ATOM 802 N N . GLY A 1 101 ? 6.309 2.122 -26.354 1.00 91.12 101 GLY A N 1
ATOM 803 C CA . GLY A 1 101 ? 4.851 2.016 -26.340 1.00 91.12 101 GLY A CA 1
ATOM 804 C C . GLY A 1 101 ? 4.184 2.808 -25.215 1.00 91.12 101 GLY A C 1
ATOM 805 O O . GLY A 1 101 ? 4.814 3.254 -24.263 1.00 91.12 101 GLY A O 1
ATOM 806 N N . ARG A 1 102 ? 2.863 2.988 -25.335 1.00 90.31 102 ARG A N 1
ATOM 807 C CA . ARG A 1 102 ? 2.069 3.877 -24.460 1.00 90.31 102 ARG A CA 1
ATOM 808 C C . ARG A 1 102 ? 1.904 3.368 -23.024 1.00 90.31 102 ARG A C 1
ATOM 810 O O . ARG A 1 102 ? 1.437 4.112 -22.168 1.00 90.31 102 ARG A O 1
ATOM 817 N N . ALA A 1 103 ? 2.238 2.101 -22.772 1.00 91.81 103 ALA A N 1
ATOM 818 C CA . ALA A 1 103 ? 2.118 1.504 -21.448 1.00 91.81 103 ALA A CA 1
ATOM 819 C C . ALA A 1 103 ? 3.173 2.050 -20.477 1.00 91.81 103 ALA A C 1
ATOM 821 O O . ALA A 1 103 ? 2.844 2.284 -19.318 1.00 91.81 103 ALA A O 1
ATOM 822 N N . PHE A 1 104 ? 4.409 2.279 -20.929 1.00 94.25 104 PHE A N 1
ATOM 823 C CA . PHE A 1 104 ? 5.461 2.850 -20.089 1.00 94.25 104 PHE A CA 1
ATOM 824 C C . PHE A 1 104 ? 5.305 4.365 -20.027 1.00 94.25 104 PHE A C 1
ATOM 826 O O . PHE A 1 104 ? 5.344 5.053 -21.044 1.00 94.25 104 PHE A O 1
ATOM 833 N N . GLN A 1 105 ? 5.102 4.880 -18.820 1.00 94.75 105 GLN A N 1
ATOM 834 C CA . GLN A 1 105 ? 4.836 6.295 -18.590 1.00 94.75 105 GLN A CA 1
ATOM 835 C C . GLN A 1 105 ? 6.016 6.876 -17.821 1.00 94.75 105 GLN A C 1
ATOM 837 O O . GLN A 1 105 ? 6.199 6.584 -16.641 1.00 94.75 105 GLN A O 1
ATOM 842 N N . ALA A 1 106 ? 6.838 7.670 -18.499 1.00 95.56 106 ALA A N 1
ATOM 843 C CA . ALA A 1 106 ? 7.947 8.361 -17.860 1.00 95.56 106 ALA A CA 1
ATOM 844 C C . ALA A 1 106 ? 7.410 9.455 -16.927 1.00 95.56 106 ALA A C 1
ATOM 846 O O . ALA A 1 106 ? 6.511 10.209 -17.303 1.00 95.56 106 ALA A O 1
ATOM 847 N N . LYS A 1 107 ? 7.939 9.504 -15.704 1.00 96.81 107 LYS A N 1
ATOM 848 C CA . LYS A 1 107 ? 7.546 10.451 -14.661 1.00 96.81 107 LYS A CA 1
ATOM 849 C C . LYS A 1 107 ? 8.780 11.068 -14.021 1.00 96.81 107 LYS A C 1
ATOM 851 O O . LYS A 1 107 ? 9.741 10.354 -13.712 1.00 96.81 107 LYS A O 1
ATOM 856 N N . GLY A 1 108 ? 8.745 12.379 -13.798 1.00 97.25 108 GLY A N 1
ATOM 857 C CA . GLY A 1 108 ? 9.762 13.053 -12.992 1.00 97.25 108 GLY A CA 1
ATOM 858 C C . GLY A 1 108 ? 9.790 12.468 -11.576 1.00 97.25 108 GLY A C 1
ATOM 859 O O . GLY A 1 108 ? 8.783 11.946 -11.103 1.00 97.25 108 GLY A O 1
ATOM 860 N N . GLU A 1 109 ? 10.923 12.534 -10.874 1.00 96.19 109 GLU A N 1
ATOM 861 C CA . GLU A 1 109 ? 11.078 11.867 -9.565 1.00 96.19 109 GLU A CA 1
ATOM 862 C C . GLU A 1 109 ? 10.017 12.299 -8.543 1.00 96.19 109 GLU A C 1
ATOM 864 O O . GLU A 1 109 ? 9.442 11.473 -7.828 1.00 96.19 109 GLU A O 1
ATOM 869 N N . ARG A 1 110 ? 9.720 13.601 -8.516 1.00 97.31 110 ARG A N 1
ATOM 870 C CA . ARG A 1 110 ? 8.727 14.204 -7.626 1.00 97.31 110 ARG A CA 1
ATOM 871 C C . ARG A 1 110 ? 7.311 13.718 -7.929 1.00 97.31 110 ARG A C 1
ATOM 873 O O . ARG A 1 110 ? 6.622 13.250 -7.024 1.00 97.31 110 ARG A O 1
ATOM 880 N N . GLU A 1 111 ? 6.916 13.772 -9.198 1.00 97.88 111 GLU A N 1
ATOM 881 C CA . GLU A 1 111 ? 5.622 13.284 -9.681 1.00 97.88 111 GLU A CA 1
ATOM 882 C C . GLU A 1 111 ? 5.481 11.773 -9.443 1.00 97.88 111 GLU A C 1
ATOM 884 O O . GLU A 1 111 ? 4.472 11.309 -8.922 1.00 97.88 111 GLU A O 1
ATOM 889 N N . PHE A 1 112 ? 6.522 10.990 -9.736 1.00 97.00 112 PHE A N 1
ATOM 890 C CA . PHE A 1 112 ? 6.543 9.551 -9.492 1.00 97.00 112 PHE A CA 1
ATOM 891 C C . PHE A 1 112 ? 6.328 9.222 -8.009 1.00 97.00 112 PHE A C 1
ATOM 893 O O . PHE A 1 112 ? 5.511 8.362 -7.680 1.00 97.00 112 PHE A O 1
ATOM 900 N N . SER A 1 113 ? 7.017 9.922 -7.103 1.00 96.25 113 SER A N 1
ATOM 901 C CA . SER A 1 113 ? 6.839 9.757 -5.655 1.00 96.25 113 SER A CA 1
ATOM 902 C C . SER A 1 113 ? 5.407 10.084 -5.215 1.00 96.25 113 SER A C 1
ATOM 904 O O . SER A 1 113 ? 4.802 9.313 -4.461 1.00 96.25 113 SER A O 1
ATOM 906 N N . ALA A 1 114 ? 4.836 11.171 -5.745 1.00 97.81 114 ALA A N 1
ATOM 907 C CA . ALA A 1 114 ? 3.459 11.575 -5.483 1.00 97.81 114 ALA A CA 1
ATOM 908 C C . ALA A 1 114 ? 2.451 10.522 -5.969 1.00 97.81 114 ALA A C 1
ATOM 910 O O . ALA A 1 114 ? 1.612 10.066 -5.194 1.00 97.81 114 ALA A O 1
ATOM 911 N N . LEU A 1 115 ? 2.585 10.046 -7.212 1.00 97.25 115 LEU A N 1
ATOM 912 C CA . LEU A 1 115 ? 1.728 9.007 -7.791 1.00 97.25 115 LEU A CA 1
ATOM 913 C C . LEU A 1 115 ? 1.868 7.669 -7.052 1.00 97.25 115 LEU A C 1
ATOM 915 O O . LEU A 1 115 ? 0.869 6.980 -6.821 1.00 97.25 115 LEU A O 1
ATOM 919 N N . LYS A 1 116 ? 3.088 7.300 -6.634 1.00 96.19 116 LYS A N 1
ATOM 920 C CA . LYS A 1 116 ? 3.343 6.084 -5.846 1.00 96.19 116 LYS A CA 1
ATOM 921 C C . LYS A 1 116 ? 2.614 6.185 -4.512 1.00 96.19 116 LYS A C 1
ATOM 923 O O . LYS A 1 116 ? 1.908 5.248 -4.146 1.00 96.19 116 LYS A O 1
ATOM 928 N N . ARG A 1 117 ? 2.708 7.330 -3.820 1.00 97.00 117 ARG A N 1
ATOM 929 C CA . ARG A 1 117 ? 2.000 7.591 -2.552 1.00 97.00 117 ARG A CA 1
ATOM 930 C C . ARG A 1 117 ? 0.488 7.605 -2.737 1.00 97.00 117 ARG A C 1
ATOM 932 O O . ARG A 1 117 ? -0.211 6.943 -1.975 1.00 97.00 117 ARG A O 1
ATOM 939 N N . MET A 1 118 ? -0.004 8.272 -3.777 1.00 97.44 118 MET A N 1
ATOM 940 C CA . MET A 1 118 ? -1.421 8.332 -4.123 1.00 97.44 118 MET A CA 1
ATOM 941 C C . MET A 1 118 ? -1.997 6.931 -4.334 1.00 97.44 118 MET A C 1
ATOM 943 O O . MET A 1 118 ? -2.964 6.559 -3.674 1.00 97.44 118 MET A O 1
ATOM 947 N N . LYS A 1 119 ? -1.361 6.098 -5.166 1.00 96.19 119 LYS A N 1
ATOM 948 C CA . LYS A 1 119 ? -1.775 4.704 -5.372 1.00 96.19 119 LYS A CA 1
ATOM 949 C C . LYS A 1 119 ? -1.692 3.892 -4.080 1.00 96.19 119 LYS A C 1
ATOM 951 O O . LYS A 1 119 ? -2.565 3.072 -3.794 1.00 96.19 119 LYS A O 1
ATOM 956 N N . PHE A 1 120 ? -0.629 4.084 -3.306 1.00 95.81 120 PHE A N 1
ATOM 957 C CA . PHE A 1 120 ? -0.386 3.329 -2.081 1.00 95.81 120 PHE A CA 1
ATOM 958 C C . PHE A 1 120 ? -1.429 3.608 -0.985 1.00 95.81 120 PHE A C 1
ATOM 960 O O . PHE A 1 120 ? -1.775 2.694 -0.240 1.00 95.81 120 PHE A O 1
ATOM 967 N N . LEU A 1 121 ? -1.976 4.823 -0.923 1.00 97.31 121 LEU A N 1
ATOM 968 C CA . LEU A 1 121 ? -3.012 5.189 0.046 1.00 97.31 121 LEU A CA 1
ATOM 969 C C . LEU A 1 121 ? -4.426 5.030 -0.517 1.00 97.31 121 LEU A C 1
ATOM 971 O O . LEU A 1 121 ? -5.245 4.350 0.091 1.00 97.31 121 LEU A O 1
ATOM 975 N N . LEU A 1 122 ? -4.721 5.592 -1.691 1.00 97.75 122 LEU A N 1
ATOM 976 C CA . LEU A 1 122 ? -6.074 5.549 -2.248 1.00 97.75 122 LEU A CA 1
ATOM 977 C C . LEU A 1 122 ? -6.424 4.159 -2.767 1.00 97.75 122 LEU A C 1
ATOM 979 O O . LEU A 1 122 ? -7.405 3.588 -2.315 1.00 97.75 122 LEU A O 1
ATOM 983 N N . HIS A 1 123 ? -5.630 3.562 -3.656 1.00 96.56 123 HIS A N 1
ATOM 984 C CA . HIS A 1 123 ? -5.951 2.225 -4.170 1.00 96.56 123 HIS A CA 1
ATOM 985 C C . HIS A 1 123 ? -5.699 1.158 -3.101 1.00 96.56 123 HIS A C 1
ATOM 987 O O . HIS A 1 123 ? -6.616 0.485 -2.635 1.00 96.56 123 HIS A O 1
ATOM 993 N N . ASN A 1 124 ? -4.441 1.006 -2.695 1.00 96.19 124 ASN A N 1
ATOM 994 C CA . ASN A 1 124 ? -4.025 -0.056 -1.784 1.00 96.19 124 ASN A CA 1
ATOM 995 C C . ASN A 1 124 ? -4.638 0.093 -0.379 1.00 96.19 124 ASN A C 1
ATOM 997 O O . ASN A 1 124 ? -4.933 -0.926 0.249 1.00 96.19 124 ASN A O 1
ATOM 1001 N N . GLY A 1 125 ? -4.794 1.325 0.118 1.00 97.06 125 GLY A N 1
ATOM 1002 C CA . GLY A 1 125 ? -5.385 1.606 1.427 1.00 97.06 125 GLY A CA 1
ATOM 1003 C C . GLY A 1 125 ? -6.904 1.448 1.428 1.00 97.06 125 GLY A C 1
ATOM 1004 O O . GLY A 1 125 ? -7.413 0.747 2.292 1.00 97.06 125 GLY A O 1
ATOM 1005 N N . THR A 1 126 ? -7.632 1.968 0.431 1.00 98.19 126 THR A N 1
ATOM 1006 C CA . THR A 1 126 ? -9.097 1.762 0.345 1.00 98.19 126 THR A CA 1
ATOM 1007 C C . THR A 1 126 ? -9.458 0.295 0.140 1.00 98.19 126 THR A C 1
ATOM 1009 O O . THR A 1 126 ? -10.387 -0.201 0.775 1.00 98.19 126 THR A O 1
ATOM 1012 N N . HIS A 1 127 ? -8.694 -0.438 -0.680 1.00 97.94 127 HIS A N 1
ATOM 1013 C CA . HIS A 1 127 ? -8.882 -1.884 -0.844 1.00 97.94 127 HIS A CA 1
ATOM 1014 C C . HIS A 1 127 ? -8.700 -2.625 0.481 1.00 97.94 127 HIS A C 1
ATOM 1016 O O . HIS A 1 127 ? -9.556 -3.424 0.853 1.00 97.94 127 HIS A O 1
ATOM 1022 N N . ALA A 1 128 ? -7.644 -2.295 1.233 1.00 98.06 128 ALA A N 1
ATOM 1023 C CA . ALA A 1 128 ? -7.427 -2.852 2.562 1.00 98.06 128 ALA A CA 1
ATOM 1024 C C . ALA A 1 128 ? -8.553 -2.459 3.533 1.00 98.06 128 ALA A C 1
ATOM 1026 O O . ALA A 1 128 ? -9.065 -3.319 4.244 1.00 98.06 128 ALA A O 1
ATOM 1027 N N . PHE A 1 129 ? -8.968 -1.197 3.565 1.00 98.75 129 PHE A N 1
ATOM 1028 C CA . PHE A 1 129 ? -10.036 -0.728 4.445 1.00 98.75 129 PHE A CA 1
ATOM 1029 C C . PHE A 1 129 ? -11.330 -1.516 4.227 1.00 98.75 129 PHE A C 1
ATOM 1031 O O . PHE A 1 129 ? -11.858 -2.124 5.160 1.00 98.75 129 PHE A O 1
ATOM 1038 N N . LEU A 1 130 ? -11.782 -1.593 2.975 1.00 98.81 130 LEU A N 1
ATOM 1039 C CA . LEU A 1 130 ? -12.992 -2.318 2.605 1.00 98.81 130 LEU A CA 1
ATOM 1040 C C . LEU A 1 130 ? -12.858 -3.828 2.847 1.00 98.81 130 LEU A C 1
ATOM 1042 O O . LEU A 1 130 ? -13.794 -4.434 3.362 1.00 98.81 130 LEU A O 1
ATOM 1046 N N . SER A 1 131 ? -11.703 -4.440 2.555 1.00 98.62 131 SER A N 1
ATOM 1047 C CA . SER A 1 131 ? -11.523 -5.880 2.772 1.00 98.62 131 SER A CA 1
ATOM 1048 C C . SER A 1 131 ? -11.522 -6.265 4.246 1.00 98.62 131 SER A C 1
ATOM 1050 O O . SER A 1 131 ? -12.173 -7.233 4.618 1.00 98.62 131 SER A O 1
ATOM 1052 N N . HIS A 1 132 ? -10.794 -5.538 5.102 1.00 98.75 132 HIS A N 1
ATOM 1053 C CA . HIS A 1 132 ? -10.685 -5.910 6.516 1.00 98.75 132 HIS A CA 1
ATOM 1054 C C . HIS A 1 132 ? -12.025 -5.711 7.237 1.00 98.75 132 HIS A C 1
ATOM 1056 O O . HIS A 1 132 ? -12.462 -6.587 7.981 1.00 98.75 132 HIS A O 1
ATOM 1062 N N . LEU A 1 133 ? -12.717 -4.597 6.984 1.00 98.69 133 LEU A N 1
ATOM 1063 C CA . LEU A 1 133 ? -14.010 -4.321 7.618 1.00 98.69 133 LEU A CA 1
ATOM 1064 C C . LEU A 1 133 ? -15.117 -5.198 7.021 1.00 98.69 133 LEU A C 1
ATOM 1066 O O . LEU A 1 133 ? -15.951 -5.714 7.763 1.00 98.69 133 LEU A O 1
ATOM 1070 N N . GLY A 1 134 ? -15.090 -5.426 5.705 1.00 98.56 134 GLY A N 1
ATOM 1071 C CA . GLY A 1 134 ? -15.989 -6.357 5.026 1.00 98.56 134 GLY A CA 1
ATOM 1072 C C . GLY A 1 134 ? -15.855 -7.782 5.562 1.00 98.56 134 GLY A C 1
ATOM 1073 O O . GLY A 1 134 ? -16.864 -8.413 5.869 1.00 98.56 134 GLY A O 1
ATOM 1074 N N . TYR A 1 135 ? -14.625 -8.259 5.773 1.00 98.62 135 TYR A N 1
ATOM 1075 C CA . TYR A 1 135 ? -14.369 -9.580 6.351 1.00 98.62 135 TYR A CA 1
ATOM 1076 C C . TYR A 1 135 ? -14.937 -9.709 7.766 1.00 98.62 135 TYR A C 1
ATOM 1078 O O . TYR A 1 135 ? -15.641 -10.671 8.064 1.00 98.62 135 TYR A O 1
ATOM 1086 N N . LEU A 1 136 ? -14.701 -8.718 8.633 1.00 98.25 136 LEU A N 1
ATOM 1087 C CA . LEU A 1 136 ? -15.249 -8.725 9.994 1.00 98.25 136 LEU A CA 1
ATOM 1088 C C . LEU A 1 136 ? -16.784 -8.675 10.027 1.00 98.25 136 LEU A C 1
ATOM 1090 O O . LEU A 1 136 ? -17.382 -9.155 10.988 1.00 98.25 136 LEU A O 1
ATOM 1094 N N . LYS A 1 137 ? -17.412 -8.128 8.980 1.00 97.94 137 LYS A N 1
ATOM 1095 C CA . LYS A 1 137 ? -18.866 -8.115 8.769 1.00 97.94 137 LYS A CA 1
ATOM 1096 C C . LYS A 1 137 ? -19.414 -9.376 8.084 1.00 97.94 137 LYS A C 1
ATOM 1098 O O . LYS A 1 137 ? -20.623 -9.478 7.921 1.00 97.94 137 LYS A O 1
ATOM 1103 N N . GLY A 1 138 ? -18.563 -10.330 7.702 1.00 97.94 138 GLY A N 1
ATOM 1104 C CA . GLY A 1 138 ? -18.974 -11.583 7.061 1.00 97.94 138 GLY A CA 1
ATOM 1105 C C . GLY A 1 138 ? -19.221 -11.488 5.550 1.00 97.94 138 GLY A C 1
ATOM 1106 O O . GLY A 1 138 ? -19.829 -12.390 4.976 1.00 97.94 138 GLY A O 1
ATOM 1107 N N . TYR A 1 139 ? -18.756 -10.423 4.890 1.00 98.56 139 TYR A N 1
ATOM 1108 C CA . TYR A 1 139 ? -18.840 -10.301 3.435 1.00 98.56 139 TYR A CA 1
ATOM 1109 C C . TYR A 1 139 ? -17.810 -11.181 2.729 1.00 98.56 139 TYR A C 1
ATOM 1111 O O . TYR A 1 139 ? -16.672 -11.333 3.170 1.00 98.56 139 TYR A O 1
ATOM 1119 N N . SER A 1 140 ? -18.212 -11.722 1.580 1.00 98.06 140 SER A N 1
ATOM 1120 C CA . SER A 1 140 ? -17.395 -12.637 0.773 1.00 98.06 140 SER A CA 1
ATOM 1121 C C . SER A 1 140 ? -16.759 -11.955 -0.438 1.00 98.06 140 SER A C 1
ATOM 1123 O O . SER A 1 140 ? -15.669 -12.340 -0.856 1.00 98.06 140 SER A O 1
ATOM 1125 N N . HIS A 1 141 ? -17.402 -10.919 -0.986 1.00 98.12 141 HIS A N 1
ATOM 1126 C CA . HIS A 1 141 ? -16.953 -10.211 -2.184 1.00 98.12 141 HIS A CA 1
ATOM 1127 C C . HIS A 1 141 ? -17.099 -8.696 -2.044 1.00 98.12 141 HIS A C 1
ATOM 1129 O O . HIS A 1 141 ? -18.032 -8.209 -1.410 1.00 98.12 141 HIS A O 1
ATOM 1135 N N . PHE A 1 142 ? -16.214 -7.943 -2.700 1.00 98.25 142 PHE A N 1
ATOM 1136 C CA . PHE A 1 142 ? -16.218 -6.478 -2.633 1.00 98.25 142 PHE A CA 1
ATOM 1137 C C . PHE A 1 142 ? -17.490 -5.845 -3.193 1.00 98.25 142 PHE A C 1
ATOM 1139 O O . PHE A 1 142 ? -17.987 -4.891 -2.607 1.00 98.25 142 PHE A O 1
ATOM 1146 N N . TYR A 1 143 ? -18.058 -6.379 -4.278 1.00 97.44 143 TYR A N 1
ATOM 1147 C CA . TYR A 1 143 ? -19.277 -5.813 -4.870 1.00 97.44 143 TYR A CA 1
ATOM 1148 C C . TYR A 1 143 ? -20.473 -5.827 -3.904 1.00 97.44 143 TYR A C 1
ATOM 1150 O O . TYR A 1 143 ? -21.380 -5.018 -4.052 1.00 97.44 143 TYR A O 1
ATOM 1158 N N . GLN A 1 144 ? -20.475 -6.709 -2.895 1.00 98.38 144 GLN A N 1
ATOM 1159 C CA . GLN A 1 144 ? -21.520 -6.745 -1.866 1.00 98.38 144 GLN A CA 1
ATOM 1160 C C . GLN A 1 144 ? -21.477 -5.495 -0.976 1.00 98.38 144 GLN A C 1
ATOM 1162 O O . GLN A 1 144 ? -22.502 -5.063 -0.462 1.00 98.38 144 GLN A O 1
ATOM 1167 N N . LEU A 1 145 ? -20.299 -4.877 -0.837 1.00 98.38 145 LEU A N 1
ATOM 1168 C CA . LEU A 1 145 ? -20.109 -3.665 -0.044 1.00 98.38 145 LEU A CA 1
ATOM 1169 C C . LEU A 1 145 ? -20.719 -2.423 -0.710 1.00 98.38 145 LEU A C 1
ATOM 1171 O O . LEU A 1 145 ? -20.818 -1.389 -0.057 1.00 98.38 145 LEU A O 1
ATOM 1175 N N . ALA A 1 146 ? -21.156 -2.510 -1.974 1.00 97.25 146 ALA A N 1
ATOM 1176 C CA . ALA A 1 146 ? -21.882 -1.430 -2.644 1.00 97.25 146 ALA A CA 1
ATOM 1177 C C . ALA A 1 146 ? -23.205 -1.077 -1.932 1.00 97.25 146 ALA A C 1
ATOM 1179 O O . ALA A 1 146 ? -23.653 0.064 -2.004 1.00 97.25 146 ALA A O 1
ATOM 1180 N N . GLU A 1 147 ? -23.788 -2.028 -1.194 1.00 96.12 147 GLU A N 1
ATOM 1181 C CA . GLU A 1 147 ? -25.020 -1.833 -0.418 1.00 96.12 147 GLU A CA 1
ATOM 1182 C C . GLU A 1 147 ? -24.751 -1.449 1.055 1.00 96.12 147 GLU A C 1
ATOM 1184 O O . GLU A 1 147 ? -25.661 -1.063 1.792 1.00 96.12 147 GLU A O 1
ATOM 1189 N N . GLU A 1 148 ? -23.491 -1.496 1.507 1.00 97.69 148 GLU A N 1
ATOM 1190 C CA . GLU A 1 148 ? -23.086 -1.183 2.883 1.00 97.69 148 GLU A CA 1
ATOM 1191 C C . GLU A 1 148 ? -22.903 0.328 3.091 1.00 97.69 148 GLU A C 1
ATOM 1193 O O . GLU A 1 148 ? -21.786 0.840 3.201 1.00 97.69 148 GLU A O 1
ATOM 1198 N N . LYS A 1 149 ? -24.022 1.056 3.185 1.00 97.69 149 LYS A N 1
ATOM 1199 C CA . LYS A 1 149 ? -24.055 2.531 3.273 1.00 97.69 149 LYS A CA 1
ATOM 1200 C C . LYS A 1 149 ? -23.106 3.118 4.321 1.00 97.69 149 LYS A C 1
ATOM 1202 O O . LYS A 1 149 ? -22.374 4.057 4.018 1.00 97.69 149 LYS A O 1
ATOM 1207 N N . GLU A 1 150 ? -23.079 2.563 5.534 1.00 97.81 150 GLU A N 1
ATOM 1208 C CA . GLU A 1 150 ? -22.190 3.061 6.593 1.00 97.81 150 GLU A CA 1
ATOM 1209 C C . GLU A 1 150 ? -20.710 2.824 6.278 1.00 97.81 150 GLU A C 1
ATOM 1211 O O . GLU A 1 150 ? -19.882 3.703 6.519 1.00 97.81 150 GLU A O 1
ATOM 1216 N N . LEU A 1 151 ? -20.361 1.670 5.698 1.00 98.12 151 LEU A N 1
ATOM 1217 C CA . LEU A 1 151 ? -18.977 1.377 5.333 1.00 98.12 151 LEU A CA 1
ATOM 1218 C C . LEU A 1 151 ? -18.505 2.277 4.187 1.00 98.12 151 LEU A C 1
ATOM 1220 O O . LEU A 1 151 ? -17.388 2.788 4.239 1.00 98.12 151 LEU A O 1
ATOM 1224 N N . LEU A 1 152 ? -19.358 2.519 3.189 1.00 98.31 152 LEU A N 1
ATOM 1225 C CA . LEU A 1 152 ? -19.058 3.444 2.096 1.00 98.31 152 LEU A CA 1
ATOM 1226 C C . LEU A 1 152 ? -18.928 4.883 2.590 1.00 98.31 152 LEU A C 1
ATOM 1228 O O . LEU A 1 152 ? -18.004 5.584 2.186 1.00 98.31 152 LEU A O 1
ATOM 1232 N N . ARG A 1 153 ? -19.794 5.317 3.514 1.00 98.56 153 ARG A N 1
ATOM 1233 C CA . ARG A 1 153 ? -19.685 6.637 4.149 1.00 98.56 153 ARG A CA 1
ATOM 1234 C C . ARG A 1 153 ? -18.339 6.803 4.858 1.00 98.56 153 ARG A C 1
ATOM 1236 O O . ARG A 1 153 ? -17.703 7.846 4.720 1.00 98.56 153 ARG A O 1
ATOM 1243 N N . LEU A 1 154 ? -17.887 5.779 5.583 1.00 98.56 154 LEU A N 1
ATOM 1244 C CA . LEU A 1 154 ? -16.567 5.782 6.215 1.00 98.56 154 LEU A CA 1
ATOM 1245 C C . LEU A 1 154 ? -15.435 5.764 5.180 1.00 98.56 154 LEU A C 1
ATOM 1247 O O . LEU A 1 154 ? -14.498 6.543 5.315 1.00 98.56 154 LEU A O 1
ATOM 1251 N N . ALA A 1 155 ? -15.528 4.947 4.128 1.00 98.56 155 ALA A N 1
ATOM 1252 C CA . ALA A 1 155 ? -14.529 4.918 3.060 1.00 98.56 155 ALA A CA 1
ATOM 1253 C C . ALA A 1 155 ? -14.380 6.297 2.395 1.00 98.56 155 ALA A C 1
ATOM 1255 O O . ALA A 1 155 ? -13.263 6.783 2.246 1.00 98.56 155 ALA A O 1
ATOM 1256 N N . HIS A 1 156 ? -15.493 6.973 2.093 1.00 98.50 156 HIS A N 1
ATOM 1257 C CA . HIS A 1 156 ? -15.480 8.342 1.577 1.00 98.50 156 HIS A CA 1
ATOM 1258 C C . HIS A 1 156 ? -14.846 9.334 2.557 1.00 98.50 156 HIS A C 1
ATOM 1260 O O . HIS A 1 156 ? -14.013 10.129 2.131 1.00 98.50 156 HIS A O 1
ATOM 1266 N N . LYS A 1 157 ? -15.177 9.265 3.856 1.00 98.56 157 LYS A N 1
ATOM 1267 C CA . LYS A 1 157 ? -14.536 10.103 4.883 1.00 98.56 157 LYS A CA 1
ATOM 1268 C C . LYS A 1 157 ? -13.021 9.869 4.921 1.00 98.56 157 LYS A C 1
ATOM 1270 O O . LYS A 1 157 ? -12.257 10.822 4.851 1.00 98.56 157 LYS A O 1
ATOM 1275 N N . MET A 1 158 ? -12.579 8.613 4.968 1.00 98.69 158 MET A N 1
ATOM 1276 C CA . MET A 1 158 ? -11.155 8.263 4.970 1.00 98.69 158 MET A CA 1
ATOM 1277 C C . MET A 1 158 ? -10.436 8.795 3.724 1.00 98.69 158 MET A C 1
ATOM 1279 O O . MET A 1 158 ? -9.351 9.366 3.815 1.00 98.69 158 MET A O 1
ATOM 1283 N N . MET A 1 159 ? -11.033 8.607 2.546 1.00 98.62 159 MET A N 1
ATOM 1284 C CA . MET A 1 159 ? -10.444 9.050 1.285 1.00 98.62 159 MET A CA 1
ATOM 1285 C C . MET A 1 159 ? -10.361 10.576 1.231 1.00 98.62 159 MET A C 1
ATOM 1287 O O . MET A 1 159 ? -9.270 11.106 1.049 1.00 98.62 159 MET A O 1
ATOM 1291 N N . ASN A 1 160 ? -11.470 11.280 1.444 1.00 98.25 160 ASN A N 1
ATOM 1292 C CA . ASN A 1 160 ? -11.554 12.722 1.216 1.00 98.25 160 ASN A CA 1
ATOM 1293 C C . ASN A 1 160 ? -10.936 13.540 2.355 1.00 98.25 160 ASN A C 1
ATOM 1295 O O . ASN A 1 160 ? -10.141 14.447 2.107 1.00 98.25 160 ASN A O 1
ATOM 1299 N N . ASP A 1 161 ? -11.265 13.205 3.602 1.00 98.25 161 ASP A N 1
ATOM 1300 C CA . ASP A 1 161 ? -10.948 14.056 4.751 1.00 98.25 161 ASP A CA 1
ATOM 1301 C C . ASP A 1 161 ? -9.554 13.768 5.325 1.00 98.25 161 ASP A C 1
ATOM 1303 O O . ASP A 1 161 ? -8.985 14.618 6.013 1.00 98.25 161 ASP A O 1
ATOM 1307 N N . GLU A 1 162 ? -8.989 12.592 5.025 1.00 98.69 162 GLU A N 1
ATOM 1308 C CA . GLU A 1 162 ? -7.705 12.142 5.574 1.00 98.69 162 GLU A CA 1
ATOM 1309 C C . GLU A 1 162 ? -6.652 11.955 4.474 1.00 98.69 162 GLU A C 1
ATOM 1311 O O . GLU A 1 162 ? -5.614 12.620 4.492 1.00 98.69 162 GLU A O 1
ATOM 1316 N N . ILE A 1 163 ? -6.905 11.083 3.490 1.00 98.69 163 ILE A N 1
ATOM 1317 C CA . ILE A 1 163 ? -5.898 10.713 2.482 1.00 98.69 163 ILE A CA 1
ATOM 1318 C C . ILE A 1 163 ? -5.668 11.832 1.458 1.00 98.69 163 ILE A C 1
ATOM 1320 O O . ILE A 1 163 ? -4.526 12.249 1.268 1.00 98.69 163 ILE A O 1
ATOM 1324 N N . ILE A 1 164 ? -6.719 12.303 0.777 1.00 98.75 164 ILE A N 1
ATOM 1325 C CA . ILE A 1 164 ? -6.611 13.297 -0.307 1.00 98.75 164 ILE A CA 1
ATOM 1326 C C . ILE A 1 164 ? -6.024 14.600 0.226 1.00 98.75 164 ILE A C 1
ATOM 1328 O O . ILE A 1 164 ? -5.081 15.131 -0.355 1.00 98.75 164 ILE A O 1
ATOM 1332 N N . ARG A 1 165 ? -6.506 15.064 1.382 1.00 98.62 165 ARG A N 1
ATOM 1333 C CA . ARG A 1 165 ? -5.964 16.247 2.058 1.00 98.62 165 ARG A CA 1
ATOM 1334 C C . ARG A 1 165 ? -4.471 16.125 2.367 1.00 98.62 165 ARG A C 1
ATOM 1336 O O . ARG A 1 165 ? -3.717 17.039 2.043 1.00 98.62 165 ARG A O 1
ATOM 1343 N N . ALA A 1 166 ? -4.033 14.989 2.915 1.00 98.69 166 ALA A N 1
ATOM 1344 C CA . ALA A 1 166 ? -2.616 14.741 3.181 1.00 98.69 166 ALA A CA 1
ATOM 1345 C C . ALA A 1 166 ? -1.772 14.665 1.894 1.00 98.69 166 ALA A C 1
ATOM 1347 O O . ALA A 1 166 ? -0.636 15.138 1.863 1.00 98.69 166 ALA A O 1
ATOM 1348 N N . LEU A 1 167 ? -2.308 14.080 0.819 1.00 98.69 167 LEU A N 1
ATOM 1349 C CA . LEU A 1 167 ? -1.632 14.028 -0.479 1.00 98.69 167 LEU A CA 1
ATOM 1350 C C . LEU A 1 167 ? -1.443 15.431 -1.065 1.00 98.69 167 LEU A C 1
ATOM 1352 O O . LEU A 1 167 ? -0.317 15.801 -1.393 1.00 98.69 167 LEU A O 1
ATOM 1356 N N . LEU A 1 168 ? -2.514 16.220 -1.150 1.00 98.62 168 LEU A N 1
ATOM 1357 C CA . LEU A 1 168 ? -2.477 17.559 -1.741 1.00 98.62 168 LEU A CA 1
ATOM 1358 C C . LEU A 1 168 ? -1.619 18.531 -0.923 1.00 98.62 168 LEU A C 1
ATOM 1360 O O . LEU A 1 168 ? -0.927 19.358 -1.504 1.00 98.62 168 LEU A O 1
ATOM 1364 N N . SER A 1 169 ? -1.574 18.396 0.409 1.00 98.50 169 SER A N 1
ATOM 1365 C CA . SER A 1 169 ? -0.691 19.228 1.237 1.00 98.50 169 SER A CA 1
ATOM 1366 C C . SER A 1 169 ? 0.795 18.906 1.047 1.00 98.50 169 SER A C 1
ATOM 1368 O O . SER A 1 169 ? 1.636 19.784 1.217 1.00 98.50 169 SER A O 1
ATOM 1370 N N . ASN A 1 170 ? 1.139 17.653 0.724 1.00 98.50 170 ASN A N 1
ATOM 1371 C CA . ASN A 1 170 ? 2.532 17.220 0.572 1.00 98.50 170 ASN A CA 1
ATOM 1372 C C . ASN A 1 170 ? 3.048 17.310 -0.853 1.00 98.50 170 ASN A C 1
ATOM 1374 O O . ASN A 1 170 ? 4.264 17.335 -1.028 1.00 98.50 170 ASN A O 1
ATOM 1378 N N . TYR A 1 171 ? 2.161 17.313 -1.847 1.00 98.38 171 TYR A N 1
ATOM 1379 C CA . TYR A 1 171 ? 2.501 17.328 -3.267 1.00 98.38 171 TYR A CA 1
ATOM 1380 C C . TYR A 1 171 ? 1.711 18.390 -4.061 1.00 98.38 171 TYR A C 1
ATOM 1382 O O . TYR A 1 171 ? 1.239 18.080 -5.156 1.00 98.38 171 TYR A O 1
ATOM 1390 N N . PRO A 1 172 ? 1.560 19.635 -3.558 1.00 97.69 172 PRO A N 1
ATOM 1391 C CA . PRO A 1 172 ? 0.746 20.663 -4.219 1.00 97.69 172 PRO A CA 1
ATOM 1392 C C . PRO A 1 172 ? 1.324 21.108 -5.571 1.00 97.69 172 PRO A C 1
ATOM 1394 O O . PRO A 1 172 ? 0.642 21.727 -6.375 1.00 97.69 172 PRO A O 1
ATOM 1397 N N . ASP A 1 173 ? 2.604 20.818 -5.803 1.00 97.94 173 ASP A N 1
ATOM 1398 C CA . ASP A 1 173 ? 3.366 21.165 -6.997 1.00 97.94 173 ASP A CA 1
ATOM 1399 C C . ASP A 1 173 ? 3.153 20.194 -8.167 1.00 97.94 173 ASP A C 1
ATOM 1401 O O . ASP A 1 173 ? 3.436 20.546 -9.310 1.00 97.94 173 ASP A O 1
ATOM 1405 N N . VAL A 1 174 ? 2.691 18.970 -7.888 1.00 98.31 174 VAL A N 1
ATOM 1406 C CA . VAL A 1 174 ? 2.613 17.885 -8.886 1.00 98.31 174 VAL A CA 1
ATOM 1407 C C . VAL A 1 174 ? 1.307 17.093 -8.862 1.00 98.31 174 VAL A C 1
ATOM 1409 O O . VAL A 1 174 ? 1.111 16.253 -9.736 1.00 98.31 174 VAL A O 1
ATOM 1412 N N . LEU A 1 175 ? 0.430 17.314 -7.880 1.00 98.31 175 LEU A N 1
ATOM 1413 C CA . LEU A 1 175 ? -0.907 16.726 -7.846 1.00 98.31 175 LEU A CA 1
ATOM 1414 C C . LEU A 1 175 ? -1.965 17.807 -8.043 1.00 98.31 175 LEU A C 1
ATOM 1416 O O . LEU A 1 175 ? -2.027 18.766 -7.277 1.00 98.31 175 LEU A O 1
ATOM 1420 N N . ASP A 1 176 ? -2.832 17.596 -9.028 1.00 98.00 176 ASP A N 1
ATOM 1421 C CA . ASP A 1 176 ? -4.047 18.383 -9.206 1.00 98.00 176 ASP A CA 1
ATOM 1422 C C . ASP A 1 176 ? -5.194 17.814 -8.357 1.00 98.00 176 ASP A C 1
ATOM 1424 O O . ASP A 1 176 ? -5.425 16.602 -8.303 1.00 98.00 176 ASP A O 1
ATOM 1428 N N . GLU A 1 177 ? -5.941 18.692 -7.689 1.00 97.75 177 GLU A N 1
ATOM 1429 C CA . GLU A 1 177 ? -7.041 18.295 -6.808 1.00 97.75 177 GLU A CA 1
ATOM 1430 C C . GLU A 1 177 ? -8.159 17.561 -7.559 1.00 97.75 177 GLU A C 1
ATOM 1432 O O . GLU A 1 177 ? -8.678 16.557 -7.059 1.00 97.75 177 GLU A O 1
ATOM 1437 N N . ASN A 1 178 ? -8.524 18.005 -8.765 1.00 97.94 178 ASN A N 1
ATOM 1438 C CA . ASN A 1 178 ? -9.577 17.351 -9.538 1.00 97.94 178 ASN A CA 1
ATOM 1439 C C . ASN A 1 178 ? -9.119 15.974 -10.019 1.00 97.94 178 ASN A C 1
ATOM 1441 O O . ASN A 1 178 ? -9.889 15.016 -9.950 1.00 97.94 178 ASN A O 1
ATOM 1445 N N . GLU A 1 179 ? -7.869 15.841 -10.464 1.00 97.50 179 GLU A N 1
ATOM 1446 C CA . GLU A 1 179 ? -7.294 14.549 -10.852 1.00 97.50 179 GLU A CA 1
ATOM 1447 C C . GLU A 1 179 ? -7.272 13.555 -9.686 1.00 97.50 179 GLU A C 1
ATOM 1449 O O . GLU A 1 179 ? -7.685 12.404 -9.853 1.00 97.50 179 GLU A O 1
ATOM 1454 N N . VAL A 1 180 ? -6.861 13.993 -8.491 1.00 98.25 180 VAL A N 1
ATOM 1455 C CA . VAL A 1 180 ? -6.835 13.144 -7.290 1.00 98.25 180 VAL A CA 1
ATOM 1456 C C . VAL A 1 180 ? -8.248 12.709 -6.886 1.00 98.25 180 VAL A C 1
ATOM 1458 O O . VAL A 1 180 ? -8.469 11.528 -6.605 1.00 98.25 180 VAL A O 1
ATOM 1461 N N . ASN A 1 181 ? -9.222 13.624 -6.896 1.00 97.62 181 ASN A N 1
ATOM 1462 C CA . ASN A 1 181 ? -10.617 13.301 -6.582 1.00 97.62 181 ASN A CA 1
ATOM 1463 C C . ASN A 1 181 ? -11.240 12.354 -7.621 1.00 97.62 181 ASN A C 1
ATOM 1465 O O . ASN A 1 181 ? -11.883 11.366 -7.258 1.00 97.62 181 ASN A O 1
ATOM 1469 N N . ASN A 1 182 ? -10.997 12.592 -8.912 1.00 97.06 182 ASN A N 1
ATOM 1470 C CA . ASN A 1 182 ? -11.452 11.707 -9.986 1.00 97.06 182 ASN A CA 1
ATOM 1471 C C . ASN A 1 182 ? -10.837 10.310 -9.857 1.00 97.06 182 ASN A C 1
ATOM 1473 O O . ASN A 1 182 ? -11.536 9.306 -10.009 1.00 97.06 182 ASN A O 1
ATOM 1477 N N . TYR A 1 183 ? -9.547 10.232 -9.520 1.00 96.00 183 TYR A N 1
ATOM 1478 C CA . TYR A 1 183 ? -8.875 8.967 -9.248 1.00 96.00 183 TYR A CA 1
ATOM 1479 C C . TYR A 1 183 ? -9.507 8.236 -8.057 1.00 96.00 183 TYR A C 1
ATOM 1481 O O . TYR A 1 183 ? -9.757 7.036 -8.138 1.00 96.00 183 TYR A O 1
ATOM 1489 N N . ALA A 1 184 ? -9.821 8.941 -6.970 1.00 97.19 184 ALA A N 1
ATOM 1490 C CA . ALA A 1 184 ? -10.463 8.366 -5.791 1.00 97.19 184 ALA A CA 1
ATOM 1491 C C . ALA A 1 184 ? -11.842 7.753 -6.120 1.00 97.19 184 ALA A C 1
ATOM 1493 O O . ALA A 1 184 ? -12.117 6.608 -5.749 1.00 97.19 184 ALA A O 1
ATOM 1494 N N . ILE A 1 185 ? -12.676 8.467 -6.882 1.00 96.31 185 ILE A N 1
ATOM 1495 C CA . ILE A 1 185 ? -13.979 7.970 -7.358 1.00 96.31 185 ILE A CA 1
ATOM 1496 C C . ILE A 1 185 ? -13.801 6.726 -8.239 1.00 96.31 185 ILE A C 1
ATOM 1498 O O . ILE A 1 185 ? -14.498 5.722 -8.054 1.00 96.31 185 ILE A O 1
ATOM 1502 N N . ASP A 1 186 ? -12.852 6.766 -9.179 1.00 95.50 186 ASP A N 1
ATOM 1503 C CA . ASP A 1 186 ? -12.567 5.643 -10.074 1.00 95.50 186 ASP A CA 1
ATOM 1504 C C . ASP A 1 186 ? -12.110 4.398 -9.300 1.00 95.50 186 ASP A C 1
ATOM 1506 O O . ASP A 1 186 ? -12.615 3.302 -9.549 1.00 95.50 186 ASP A O 1
ATOM 1510 N N . ILE A 1 187 ? -11.219 4.562 -8.317 1.00 95.88 187 ILE A N 1
ATOM 1511 C CA . ILE A 1 187 ? -10.749 3.471 -7.456 1.00 95.88 187 ILE A CA 1
ATOM 1512 C C . ILE A 1 187 ? -11.909 2.796 -6.732 1.00 95.88 187 ILE A C 1
ATOM 1514 O O . ILE A 1 187 ? -12.001 1.568 -6.760 1.00 95.88 187 ILE A O 1
ATOM 1518 N N . LEU A 1 188 ? -12.812 3.560 -6.113 1.00 96.69 188 LEU A N 1
ATOM 1519 C CA . LEU A 1 188 ? -13.934 2.967 -5.388 1.00 96.69 188 LEU A CA 1
ATOM 1520 C C . LEU A 1 188 ? -14.847 2.176 -6.337 1.00 96.69 188 LEU A C 1
ATOM 1522 O O . LEU A 1 188 ? -15.210 1.035 -6.045 1.00 96.69 188 LEU A O 1
ATOM 1526 N N . ARG A 1 189 ? -15.139 2.731 -7.519 1.00 95.81 189 ARG A N 1
ATOM 1527 C CA . ARG A 1 189 ? -15.911 2.048 -8.568 1.00 95.81 189 ARG A CA 1
ATOM 1528 C C . ARG A 1 189 ? -15.249 0.742 -9.020 1.00 95.81 189 ARG A C 1
ATOM 1530 O O . ARG A 1 189 ? -15.936 -0.257 -9.217 1.00 95.81 189 ARG A O 1
ATOM 1537 N N . ARG A 1 190 ? -13.926 0.744 -9.199 1.00 94.81 190 ARG A N 1
ATOM 1538 C CA . ARG A 1 190 ? -13.147 -0.430 -9.630 1.00 94.81 190 ARG A CA 1
ATOM 1539 C C . ARG A 1 190 ? -13.129 -1.523 -8.570 1.00 94.81 190 ARG A C 1
ATOM 1541 O O . ARG A 1 190 ? -13.381 -2.681 -8.898 1.00 94.81 190 ARG A O 1
ATOM 1548 N N . ILE A 1 191 ? -12.917 -1.150 -7.307 1.00 96.31 191 ILE A N 1
ATOM 1549 C CA . ILE A 1 191 ? -12.938 -2.078 -6.171 1.00 96.31 191 ILE A CA 1
ATOM 1550 C C . ILE A 1 191 ? -14.299 -2.777 -6.060 1.00 96.31 191 ILE A C 1
ATOM 1552 O O . ILE A 1 191 ? -14.356 -3.991 -5.880 1.00 96.31 191 ILE A O 1
ATOM 1556 N N . LEU A 1 192 ? -15.394 -2.031 -6.218 1.00 96.81 192 LEU A N 1
ATOM 1557 C CA . LEU A 1 192 ? -16.761 -2.543 -6.071 1.00 96.81 192 LEU A CA 1
ATOM 1558 C C . LEU A 1 192 ? -17.325 -3.190 -7.348 1.00 96.81 192 LEU A C 1
ATOM 1560 O O . LEU A 1 192 ? -18.497 -3.558 -7.383 1.00 96.81 192 LEU A O 1
ATOM 1564 N N . CYS A 1 193 ? -16.522 -3.341 -8.405 1.00 94.25 193 CYS A N 1
ATOM 1565 C CA . CYS A 1 193 ? -16.999 -3.822 -9.696 1.00 94.25 193 CYS A CA 1
ATOM 1566 C C . CYS A 1 193 ? -17.525 -5.276 -9.615 1.00 94.25 193 CYS A C 1
ATOM 1568 O O . CYS A 1 193 ? -16.739 -6.204 -9.385 1.00 94.25 193 CYS A O 1
ATOM 1570 N N . PRO A 1 194 ? -18.823 -5.529 -9.890 1.00 92.44 194 PRO A N 1
ATOM 1571 C CA . PRO A 1 194 ? -19.401 -6.872 -9.801 1.00 92.44 194 PRO A CA 1
ATOM 1572 C C . PRO A 1 194 ? -18.858 -7.828 -10.868 1.00 92.44 194 PRO A C 1
ATOM 1574 O O . PRO A 1 194 ? -18.767 -9.028 -10.625 1.00 92.44 194 PRO A O 1
ATOM 1577 N N . VAL A 1 195 ? -18.434 -7.314 -12.028 1.00 88.56 195 VAL A N 1
ATOM 1578 C CA . VAL A 1 195 ? -17.833 -8.126 -13.102 1.00 88.56 195 VAL A CA 1
ATOM 1579 C C . VAL A 1 195 ? -16.457 -8.648 -12.698 1.00 88.56 195 VAL A C 1
ATOM 1581 O O . VAL A 1 195 ? -16.078 -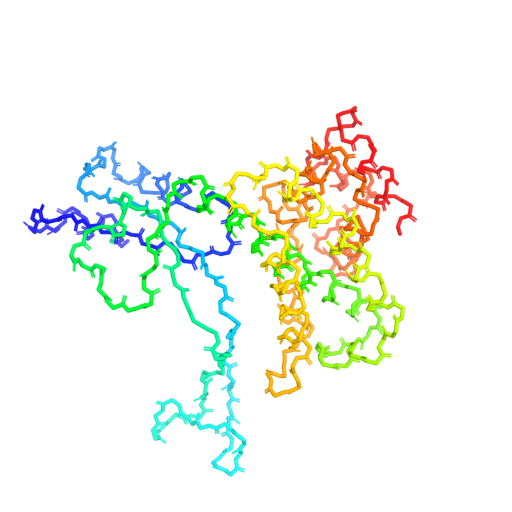9.756 -13.084 1.00 88.56 195 VAL A O 1
ATOM 1584 N N . PHE A 1 196 ? -15.715 -7.875 -11.899 1.00 89.75 196 PHE A N 1
ATOM 1585 C CA . PHE A 1 196 ? -14.402 -8.291 -11.429 1.00 89.75 196 PHE A CA 1
ATOM 1586 C C . PHE A 1 196 ? -14.503 -9.382 -10.357 1.00 89.75 196 PHE A C 1
ATOM 1588 O O . PHE A 1 196 ? -13.556 -10.142 -10.235 1.00 89.75 196 PHE A O 1
ATOM 1595 N N . LYS A 1 197 ? -15.633 -9.528 -9.642 1.00 90.88 197 LYS A N 1
ATOM 1596 C CA . LYS A 1 197 ? -15.865 -10.575 -8.619 1.00 90.88 197 LYS A CA 1
ATOM 1597 C C . LYS A 1 197 ? -14.696 -10.743 -7.642 1.00 90.88 197 LYS A C 1
ATOM 1599 O O . LYS A 1 197 ? -14.286 -11.853 -7.319 1.00 90.88 197 LYS A O 1
ATOM 1604 N N . ASP A 1 198 ? -14.139 -9.630 -7.182 1.00 94.38 198 ASP A N 1
ATOM 1605 C CA . ASP A 1 198 ? -13.042 -9.676 -6.227 1.00 94.38 198 ASP A CA 1
ATOM 1606 C C . ASP A 1 198 ? -13.514 -10.224 -4.879 1.00 94.38 198 ASP A C 1
ATOM 1608 O O . ASP A 1 198 ? -14.476 -9.711 -4.299 1.00 94.38 198 ASP A O 1
ATOM 1612 N N . SER A 1 199 ? -12.841 -11.254 -4.375 1.00 96.44 199 SER A N 1
ATOM 1613 C CA . SER A 1 199 ? -13.141 -11.833 -3.067 1.00 96.44 199 SER A CA 1
ATOM 1614 C C . SER A 1 199 ? -12.533 -10.990 -1.947 1.00 96.44 199 SER A C 1
ATOM 1616 O O . SER A 1 199 ? -11.386 -10.538 -2.045 1.00 96.44 199 SER A O 1
ATOM 1618 N N . ILE A 1 200 ? -13.246 -10.881 -0.833 1.00 98.31 200 ILE A N 1
ATOM 1619 C CA . ILE A 1 200 ? -12.732 -10.290 0.404 1.00 98.31 200 ILE A CA 1
ATOM 1620 C C . ILE A 1 200 ? -11.534 -11.091 0.934 1.00 98.31 200 ILE A C 1
ATOM 1622 O O . ILE A 1 200 ? -10.566 -10.489 1.395 1.00 98.31 200 ILE A O 1
ATOM 1626 N N . GLU A 1 201 ? -11.542 -12.419 0.778 1.00 97.19 201 GLU A N 1
ATOM 1627 C CA . GLU A 1 201 ? -10.426 -13.306 1.139 1.00 97.19 201 GLU A CA 1
ATOM 1628 C C . GLU A 1 201 ? -9.108 -12.882 0.466 1.00 97.19 201 GLU A C 1
ATOM 1630 O O . GLU A 1 201 ? -8.094 -12.653 1.133 1.00 97.19 201 GLU A O 1
ATOM 1635 N N . ARG A 1 202 ? -9.124 -12.664 -0.856 1.00 95.44 202 ARG A N 1
ATOM 1636 C CA . ARG A 1 202 ? -7.965 -12.122 -1.585 1.00 95.44 202 ARG A CA 1
ATOM 1637 C C . ARG A 1 202 ? -7.557 -10.743 -1.066 1.00 95.44 202 ARG A C 1
ATOM 1639 O O . ARG A 1 202 ? -6.363 -10.459 -0.978 1.00 95.44 202 ARG A O 1
ATOM 1646 N N . GLY A 1 203 ? -8.523 -9.899 -0.705 1.00 96.19 203 GLY A N 1
ATOM 1647 C CA . GLY A 1 203 ? -8.272 -8.577 -0.129 1.00 96.19 203 GLY A CA 1
ATOM 1648 C C . GLY A 1 203 ? -7.547 -8.613 1.213 1.00 96.19 203 GLY A C 1
ATOM 1649 O O . GLY A 1 203 ? -6.613 -7.834 1.429 1.00 96.19 203 GLY A O 1
ATOM 1650 N N . ILE A 1 204 ? -7.886 -9.566 2.082 1.00 97.44 204 ILE A N 1
ATOM 1651 C CA . ILE A 1 204 ? -7.229 -9.728 3.385 1.00 97.44 204 ILE A CA 1
ATOM 1652 C C . ILE A 1 204 ? -5.936 -10.549 3.329 1.00 97.44 204 ILE A C 1
ATOM 1654 O O . ILE A 1 204 ? -5.174 -10.526 4.295 1.00 97.44 204 ILE A O 1
ATOM 1658 N N . ARG A 1 205 ? -5.617 -11.220 2.212 1.00 95.62 205 ARG A N 1
ATOM 1659 C CA . ARG A 1 205 ? -4.351 -11.962 2.059 1.00 95.62 205 ARG A CA 1
ATOM 1660 C C . ARG A 1 205 ? -3.154 -11.086 2.433 1.00 95.62 205 ARG A C 1
ATOM 1662 O O . ARG A 1 205 ? -3.026 -9.955 1.960 1.00 95.62 205 ARG A O 1
ATOM 1669 N N . GLY A 1 206 ? -2.276 -11.611 3.283 1.00 95.50 206 GLY A N 1
ATOM 1670 C CA . GLY A 1 206 ? -1.120 -10.870 3.790 1.00 95.50 206 GLY A CA 1
ATOM 1671 C C . GLY A 1 206 ? -1.478 -9.733 4.760 1.00 95.50 206 GLY A C 1
ATOM 1672 O O . GLY A 1 206 ? -0.755 -8.744 4.844 1.00 95.50 206 GLY A O 1
ATOM 1673 N N . SER A 1 207 ? -2.628 -9.803 5.443 1.00 97.25 207 SER A N 1
ATOM 1674 C CA . SER A 1 207 ? -3.057 -8.804 6.439 1.00 97.25 207 SER A CA 1
ATOM 1675 C C . SER A 1 207 ? -2.022 -8.573 7.541 1.00 97.25 207 SER A C 1
ATOM 1677 O O . SER A 1 207 ? -1.884 -7.449 8.013 1.00 97.25 207 SER A O 1
ATOM 1679 N N . LEU A 1 208 ? -1.294 -9.617 7.950 1.00 97.31 208 LEU A N 1
ATOM 1680 C CA . LEU A 1 208 ? -0.231 -9.525 8.947 1.00 97.31 208 LEU A CA 1
ATOM 1681 C C . LEU A 1 208 ? 0.931 -8.674 8.424 1.00 97.31 208 LEU A C 1
ATOM 1683 O O . LEU A 1 208 ? 1.367 -7.728 9.065 1.00 97.31 208 LEU A O 1
ATOM 1687 N N . GLU A 1 209 ? 1.389 -8.962 7.212 1.00 95.69 209 GLU A N 1
ATOM 1688 C CA . GLU A 1 209 ? 2.480 -8.263 6.546 1.00 95.69 209 GLU A CA 1
ATOM 1689 C C . GLU A 1 209 ? 2.135 -6.791 6.316 1.00 95.69 209 GLU A C 1
ATOM 1691 O O . GLU A 1 209 ? 2.991 -5.933 6.511 1.00 95.69 209 GLU A O 1
ATOM 1696 N N . LYS A 1 210 ? 0.870 -6.484 5.997 1.00 95.94 210 LYS A N 1
ATOM 1697 C CA . LYS A 1 210 ? 0.367 -5.109 5.835 1.00 95.94 210 LYS A CA 1
ATOM 1698 C C . LYS A 1 210 ? 0.459 -4.263 7.117 1.00 95.94 210 LYS A C 1
ATOM 1700 O O . LYS A 1 210 ? 0.425 -3.037 7.013 1.00 95.94 210 LYS A O 1
ATOM 1705 N N . LEU A 1 211 ? 0.572 -4.888 8.297 1.00 97.38 211 LEU A N 1
ATOM 1706 C CA . LEU A 1 211 ? 0.781 -4.218 9.591 1.00 97.38 211 LEU A CA 1
ATOM 1707 C C . LEU A 1 211 ? 2.255 -3.892 9.878 1.00 97.38 211 LEU A C 1
ATOM 1709 O O . LEU A 1 211 ? 2.542 -3.240 10.882 1.00 97.38 211 LEU A O 1
ATOM 1713 N N . LYS A 1 212 ? 3.203 -4.321 9.033 1.00 95.62 212 LYS A N 1
ATOM 1714 C CA . LYS A 1 212 ? 4.611 -3.943 9.204 1.00 95.62 212 LYS A CA 1
ATOM 1715 C C . LYS A 1 212 ? 4.789 -2.419 9.071 1.00 95.62 212 LYS A C 1
ATOM 1717 O O . LYS A 1 212 ? 4.030 -1.780 8.340 1.00 95.62 212 LYS A O 1
ATOM 1722 N N . PRO A 1 213 ? 5.812 -1.827 9.714 1.00 94.44 213 PRO A N 1
ATOM 1723 C CA . PRO A 1 213 ? 5.961 -0.369 9.803 1.00 94.44 213 PRO A CA 1
ATOM 1724 C C . PRO A 1 213 ? 6.049 0.337 8.443 1.00 94.44 213 PRO A C 1
ATOM 1726 O O . PRO A 1 213 ? 5.476 1.409 8.265 1.00 94.44 213 PRO A O 1
ATOM 1729 N N . GLU A 1 214 ? 6.735 -0.295 7.489 1.00 90.25 214 GLU A N 1
ATOM 1730 C CA . GLU A 1 214 ? 6.961 0.211 6.127 1.00 90.25 214 GLU A CA 1
ATOM 1731 C C . GLU A 1 214 ? 5.813 -0.117 5.155 1.00 90.25 214 GLU A C 1
ATOM 1733 O O . GLU A 1 214 ? 5.815 0.316 4.003 1.00 90.25 214 GLU A O 1
ATOM 1738 N N . GLU A 1 215 ? 4.826 -0.899 5.598 1.00 92.44 215 GLU A N 1
ATOM 1739 C CA . GLU A 1 215 ? 3.669 -1.278 4.793 1.00 92.44 215 GLU A CA 1
ATOM 1740 C C . GLU A 1 215 ? 2.502 -0.304 4.961 1.00 92.44 215 GLU A C 1
ATOM 1742 O O . GLU A 1 215 ? 2.485 0.578 5.827 1.00 92.44 215 GLU A O 1
ATOM 1747 N N . ARG A 1 216 ? 1.516 -0.441 4.071 1.00 93.25 216 ARG A N 1
ATOM 1748 C CA . ARG A 1 216 ? 0.465 0.561 3.828 1.00 93.25 216 ARG A CA 1
ATOM 1749 C C . ARG A 1 216 ? -0.357 0.978 5.041 1.00 93.25 216 ARG A C 1
ATOM 1751 O O . ARG A 1 216 ? -0.813 2.118 5.081 1.00 93.25 216 ARG A O 1
ATOM 1758 N N . LEU A 1 217 ? -0.559 0.099 6.022 1.00 97.25 217 LEU A N 1
ATOM 1759 C CA . LEU A 1 217 ? -1.399 0.432 7.172 1.00 97.25 217 LEU A CA 1
ATOM 1760 C C . LEU A 1 217 ? -0.670 1.401 8.109 1.00 97.25 217 LEU A C 1
ATOM 1762 O O . LEU A 1 217 ? -1.150 2.501 8.367 1.00 97.25 217 LEU A O 1
ATOM 1766 N N . ILE A 1 218 ? 0.530 1.045 8.564 1.00 97.75 218 ILE A N 1
ATOM 1767 C CA . ILE A 1 218 ? 1.261 1.868 9.533 1.00 97.75 218 ILE A CA 1
ATOM 1768 C C . ILE A 1 218 ? 1.880 3.099 8.874 1.00 97.75 218 ILE A C 1
ATOM 1770 O O . ILE A 1 218 ? 1.689 4.220 9.354 1.00 97.75 218 ILE A O 1
ATOM 1774 N N . SER A 1 219 ? 2.570 2.921 7.746 1.00 96.38 219 SER A N 1
ATOM 1775 C CA . SER A 1 219 ? 3.202 4.040 7.038 1.00 96.38 219 SER A CA 1
ATOM 1776 C C . SER A 1 219 ? 2.180 5.038 6.482 1.00 96.38 219 SER A C 1
ATOM 1778 O O . SER A 1 219 ? 2.480 6.229 6.383 1.00 96.38 219 SER A O 1
ATOM 1780 N N . GLY A 1 220 ? 0.963 4.586 6.159 1.00 97.44 220 GLY A N 1
ATOM 1781 C CA . GLY A 1 220 ? -0.122 5.457 5.718 1.00 97.44 220 GLY A CA 1
ATOM 1782 C C . GLY A 1 220 ? -0.685 6.317 6.843 1.00 97.44 220 GLY A C 1
ATOM 1783 O O . GLY A 1 220 ? -0.772 7.532 6.681 1.00 97.44 220 GLY A O 1
ATOM 1784 N N . ALA A 1 221 ? -0.956 5.731 8.015 1.00 98.44 221 ALA A N 1
ATOM 1785 C CA . ALA A 1 221 ? -1.380 6.503 9.185 1.00 98.44 221 ALA A CA 1
ATOM 1786 C C . ALA A 1 221 ? -0.312 7.528 9.606 1.00 98.44 221 ALA A C 1
ATOM 1788 O O . ALA A 1 221 ? -0.636 8.676 9.911 1.00 98.44 221 ALA A O 1
ATOM 1789 N N . LYS A 1 222 ? 0.970 7.134 9.554 1.00 98.31 222 LYS A N 1
ATOM 1790 C CA . LYS A 1 222 ? 2.110 8.029 9.806 1.00 98.31 222 LYS A CA 1
ATOM 1791 C C . LYS A 1 222 ? 2.183 9.178 8.808 1.00 98.31 222 LYS A C 1
ATOM 1793 O O . LYS A 1 222 ? 2.394 10.312 9.219 1.00 98.31 222 LYS A O 1
ATOM 1798 N N . PHE A 1 223 ? 1.973 8.899 7.524 1.00 98.19 223 PHE A N 1
ATOM 1799 C CA . PHE A 1 223 ? 1.952 9.932 6.493 1.00 98.19 223 PHE A CA 1
ATOM 1800 C C . PHE A 1 223 ? 0.815 10.933 6.714 1.00 98.19 223 PHE A C 1
ATOM 1802 O O . PHE A 1 223 ? 1.053 12.136 6.689 1.00 98.19 223 PHE A O 1
ATOM 1809 N N . ILE A 1 224 ? -0.405 10.459 6.979 1.00 98.69 224 ILE A N 1
ATOM 1810 C CA . ILE A 1 224 ? -1.565 11.332 7.216 1.00 98.69 224 ILE A CA 1
ATOM 1811 C C . ILE A 1 224 ? -1.298 12.261 8.410 1.00 98.69 224 ILE A C 1
ATOM 1813 O O . ILE A 1 224 ? -1.441 13.478 8.283 1.00 98.69 224 ILE A O 1
ATOM 1817 N N . ILE A 1 225 ? -0.810 11.716 9.533 1.00 98.31 225 ILE A N 1
ATOM 1818 C CA . ILE A 1 225 ? -0.553 12.524 10.731 1.00 98.31 225 ILE A CA 1
ATOM 1819 C C . ILE A 1 225 ? 0.624 13.483 10.588 1.00 98.31 225 ILE A C 1
ATOM 1821 O O . ILE A 1 225 ? 0.529 14.625 11.035 1.00 98.31 225 ILE A O 1
ATOM 1825 N N . SER A 1 226 ? 1.704 13.082 9.909 1.00 97.88 226 SER A N 1
ATOM 1826 C CA . SER A 1 226 ? 2.824 13.991 9.634 1.00 97.88 226 SER A CA 1
ATOM 1827 C C . SER A 1 226 ? 2.436 15.132 8.693 1.00 97.88 226 SER A C 1
ATOM 1829 O O . SER A 1 226 ? 3.114 16.151 8.663 1.00 97.88 226 SER A O 1
ATOM 1831 N N . SER A 1 227 ? 1.345 14.965 7.943 1.00 98.19 227 SER A N 1
ATOM 1832 C CA . SER A 1 227 ? 0.784 15.970 7.036 1.00 98.19 227 SER A CA 1
ATOM 1833 C C . SER A 1 227 ? -0.155 16.961 7.730 1.00 98.19 227 SER A C 1
ATOM 1835 O O . SER A 1 227 ? -0.692 17.845 7.072 1.00 98.19 227 SER A O 1
ATOM 1837 N N . GLY A 1 228 ? -0.374 16.815 9.042 1.00 97.88 228 GLY A N 1
ATOM 1838 C CA . GLY A 1 228 ? -1.260 17.682 9.822 1.00 97.88 228 GLY A CA 1
ATOM 1839 C C . GLY A 1 228 ? -2.724 17.231 9.876 1.00 97.88 228 GLY A C 1
ATOM 1840 O O . GLY A 1 228 ? -3.559 17.976 10.385 1.00 97.88 228 GLY A O 1
ATOM 1841 N N . PHE A 1 229 ? -3.049 16.024 9.400 1.00 98.38 229 PHE A N 1
ATOM 1842 C CA . PHE A 1 229 ? -4.411 15.473 9.408 1.00 98.38 229 PHE A CA 1
ATOM 1843 C C . PHE A 1 229 ? -4.523 14.278 10.360 1.00 98.38 229 PHE A C 1
ATOM 1845 O O . PHE A 1 229 ? -3.556 13.563 10.592 1.00 98.38 229 PHE A O 1
ATOM 1852 N N . LEU A 1 230 ? -5.698 14.024 10.938 1.00 97.81 230 LEU A N 1
ATOM 1853 C CA . LEU A 1 230 ? -5.879 12.877 11.834 1.00 97.81 230 LEU A CA 1
ATOM 1854 C C . LEU A 1 230 ? -6.343 11.639 11.048 1.00 97.81 230 LEU A C 1
ATOM 1856 O O . LEU A 1 230 ? -7.364 11.725 10.372 1.00 97.81 230 LEU A O 1
ATOM 1860 N N . PRO A 1 231 ? -5.657 10.483 11.160 1.00 98.31 231 PRO A N 1
ATOM 1861 C CA . PRO A 1 231 ? -6.076 9.232 10.524 1.00 98.31 231 PRO A CA 1
ATOM 1862 C C . PRO A 1 231 ? -7.180 8.533 11.342 1.00 98.31 231 PRO A C 1
ATOM 1864 O O . PRO A 1 231 ? -6.978 7.420 11.826 1.00 98.31 231 PRO A O 1
ATOM 1867 N N . GLU A 1 232 ? -8.313 9.197 11.592 1.00 98.06 232 GLU A N 1
ATOM 1868 C CA . GLU A 1 232 ? -9.372 8.677 12.472 1.00 98.06 232 GLU A CA 1
ATOM 1869 C C . GLU A 1 232 ? -10.028 7.415 11.907 1.00 98.06 232 GLU A C 1
ATOM 1871 O O . GLU A 1 232 ? -10.107 6.393 12.586 1.00 98.06 232 GLU A O 1
ATOM 1876 N N . VAL A 1 233 ? -10.489 7.481 10.661 1.00 98.69 233 VAL A N 1
ATOM 1877 C CA . VAL A 1 233 ? -11.119 6.365 9.957 1.00 98.69 233 VAL A CA 1
ATOM 1878 C C . VAL A 1 233 ? -10.055 5.412 9.428 1.00 98.69 233 VAL A C 1
ATOM 1880 O O . VAL A 1 233 ? -10.227 4.196 9.500 1.00 98.69 233 VAL A O 1
ATOM 1883 N N . TYR A 1 234 ? -8.912 5.932 8.973 1.00 98.75 234 TYR A N 1
ATOM 1884 C CA . TYR A 1 234 ? -7.786 5.107 8.537 1.00 98.75 234 TYR A CA 1
ATOM 1885 C C . TYR A 1 234 ? -7.282 4.172 9.655 1.00 98.75 234 TYR A C 1
ATOM 1887 O O . TYR A 1 234 ? -6.900 3.030 9.389 1.00 98.75 234 TYR A O 1
ATOM 1895 N N . ALA A 1 235 ? -7.332 4.598 10.925 1.00 98.62 235 ALA A N 1
ATOM 1896 C CA . ALA A 1 235 ? -6.970 3.753 12.067 1.00 98.62 235 ALA A CA 1
ATOM 1897 C C . ALA A 1 235 ? -7.874 2.518 12.230 1.00 98.62 235 ALA A C 1
ATOM 1899 O O . ALA A 1 235 ? -7.401 1.478 12.698 1.00 98.62 235 ALA A O 1
ATOM 1900 N N . MET A 1 236 ? -9.131 2.578 11.777 1.00 98.75 236 MET A N 1
ATOM 1901 C CA . MET A 1 236 ? -10.068 1.457 11.887 1.00 98.75 236 MET A CA 1
ATOM 1902 C C . MET A 1 236 ? -9.583 0.223 11.124 1.00 98.75 236 MET A C 1
ATOM 1904 O O . MET A 1 236 ? -9.753 -0.900 11.596 1.00 98.75 236 MET A O 1
ATOM 1908 N N . MET A 1 237 ? -8.926 0.391 9.969 1.00 98.12 237 MET A N 1
ATOM 1909 C CA . MET A 1 237 ? -8.399 -0.768 9.239 1.00 98.12 237 MET A CA 1
ATOM 1910 C C . MET A 1 237 ? -7.141 -1.371 9.872 1.00 98.12 237 MET A C 1
ATOM 1912 O O . MET A 1 237 ? -6.901 -2.564 9.696 1.00 98.12 237 MET A O 1
ATOM 1916 N N . ILE A 1 238 ? -6.373 -0.599 10.653 1.00 98.75 238 ILE A N 1
ATOM 1917 C CA . ILE A 1 238 ? -5.289 -1.146 11.485 1.00 98.75 238 ILE A CA 1
ATOM 1918 C C . ILE A 1 238 ? -5.897 -2.025 12.582 1.00 98.75 238 ILE A C 1
ATOM 1920 O O . ILE A 1 238 ? -5.490 -3.177 12.738 1.00 98.75 238 ILE A O 1
ATOM 1924 N N . ALA A 1 239 ? -6.903 -1.510 13.300 1.00 98.69 239 ALA A N 1
ATOM 1925 C CA . ALA A 1 239 ? -7.612 -2.261 14.337 1.00 98.69 239 ALA A CA 1
ATOM 1926 C C . ALA A 1 239 ? -8.222 -3.555 13.772 1.00 98.69 239 ALA A C 1
ATOM 1928 O O . ALA A 1 239 ? -8.010 -4.639 14.318 1.00 98.69 239 ALA A O 1
ATOM 1929 N N . ALA A 1 240 ? -8.888 -3.463 12.619 1.00 98.69 240 ALA A N 1
ATOM 1930 C CA . ALA A 1 240 ? -9.484 -4.612 11.956 1.00 98.69 240 ALA A CA 1
ATOM 1931 C C . ALA A 1 240 ? -8.445 -5.648 11.505 1.00 98.69 240 ALA A C 1
ATOM 1933 O O . ALA A 1 240 ? -8.645 -6.843 11.713 1.00 98.69 240 ALA A O 1
ATOM 1934 N N . ALA A 1 241 ? -7.315 -5.219 10.934 1.00 98.75 241 ALA A N 1
ATOM 1935 C CA . ALA A 1 241 ? -6.235 -6.129 10.562 1.00 98.75 241 ALA A CA 1
ATOM 1936 C C . ALA A 1 241 ? -5.652 -6.861 11.780 1.00 98.75 241 ALA A C 1
ATOM 1938 O O . ALA A 1 241 ? -5.389 -8.062 11.699 1.00 98.75 241 ALA A O 1
ATOM 1939 N N . ILE A 1 242 ? -5.484 -6.177 12.915 1.00 98.75 242 ILE A N 1
ATOM 1940 C CA . ILE A 1 242 ? -5.032 -6.809 14.162 1.00 98.75 242 ILE A CA 1
ATOM 1941 C C . ILE A 1 242 ? -6.055 -7.845 14.635 1.00 98.75 242 ILE A C 1
ATOM 1943 O O . ILE A 1 242 ? -5.676 -8.974 14.945 1.00 98.75 242 ILE A O 1
ATOM 1947 N N . GLU A 1 243 ? -7.341 -7.496 14.649 1.0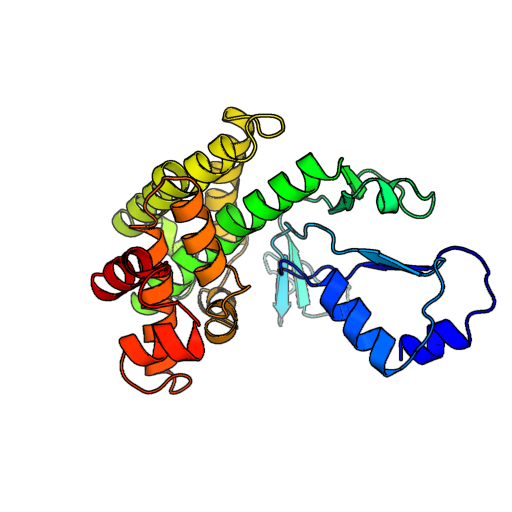0 98.56 243 GLU A N 1
ATOM 1948 C CA . GLU A 1 243 ? -8.405 -8.397 15.096 1.00 98.56 243 GLU A CA 1
ATOM 1949 C C . GLU A 1 243 ? -8.515 -9.648 14.214 1.00 98.56 243 GLU A C 1
ATOM 1951 O O . GLU A 1 243 ? -8.582 -10.761 14.731 1.00 98.56 243 GLU A O 1
ATOM 1956 N N . ILE A 1 244 ? -8.434 -9.491 12.891 1.00 98.50 244 ILE A N 1
ATOM 1957 C CA . ILE A 1 244 ? -8.411 -10.610 11.935 1.00 98.50 244 ILE A CA 1
ATOM 1958 C C . ILE A 1 244 ? -7.256 -11.559 12.246 1.00 98.50 244 ILE A C 1
ATOM 1960 O O . ILE A 1 244 ? -7.449 -12.763 12.405 1.00 98.50 244 ILE A O 1
ATOM 1964 N N . ASN A 1 245 ? -6.048 -11.017 12.393 1.00 98.56 245 ASN A N 1
ATOM 1965 C CA . ASN A 1 245 ? -4.868 -11.832 12.656 1.00 98.56 245 ASN A CA 1
ATOM 1966 C C . ASN A 1 245 ? -4.887 -12.478 14.047 1.00 98.56 245 ASN A C 1
ATOM 1968 O O . ASN A 1 245 ? -4.314 -13.553 14.217 1.00 98.56 245 ASN A O 1
ATOM 1972 N N . LYS A 1 246 ? -5.551 -11.871 15.036 1.00 98.00 246 LYS A N 1
ATOM 1973 C CA . LYS A 1 246 ? -5.784 -12.500 16.342 1.00 98.00 246 LYS A CA 1
ATOM 1974 C C . LYS A 1 246 ? -6.772 -13.659 16.243 1.00 98.00 246 LYS A C 1
ATOM 1976 O O . LYS A 1 246 ? -6.477 -14.730 16.768 1.00 98.00 246 LYS A O 1
ATOM 1981 N N . LYS A 1 247 ? -7.903 -13.473 15.551 1.00 97.00 247 LYS A N 1
ATOM 1982 C CA . LYS A 1 247 ? -8.906 -14.533 15.328 1.00 97.00 247 LYS A CA 1
ATOM 1983 C C . LYS A 1 247 ? -8.317 -15.736 14.594 1.00 97.00 247 LYS A C 1
ATOM 1985 O O . LYS A 1 247 ? -8.636 -16.870 14.926 1.00 97.00 247 LYS A O 1
ATOM 1990 N N . GLU A 1 248 ? -7.407 -15.492 13.657 1.00 96.31 248 GLU A N 1
ATOM 1991 C CA . GLU A 1 248 ? -6.708 -16.542 12.908 1.00 96.31 248 GLU A CA 1
ATOM 1992 C C . GLU A 1 248 ? -5.456 -17.089 13.621 1.00 96.31 248 GLU A C 1
ATOM 1994 O O . GLU A 1 248 ? -4.714 -17.889 13.057 1.00 96.31 248 GLU A O 1
ATOM 1999 N N . GLY A 1 249 ? -5.178 -16.651 14.853 1.00 96.75 249 GLY A N 1
ATOM 2000 C CA . GLY A 1 249 ? -4.048 -17.133 15.654 1.00 96.75 249 GLY A CA 1
ATOM 2001 C C . GLY A 1 249 ? -2.660 -16.694 15.166 1.00 96.75 249 GLY A C 1
ATOM 2002 O O . GLY A 1 249 ? -1.656 -17.149 15.717 1.00 96.75 249 GLY A O 1
ATOM 2003 N N . ARG A 1 250 ? -2.594 -15.798 14.171 1.00 97.25 250 ARG A N 1
ATOM 2004 C CA . ARG A 1 250 ? -1.364 -15.240 13.580 1.00 97.25 250 ARG A CA 1
ATOM 2005 C C . ARG A 1 250 ? -0.732 -14.139 14.441 1.00 97.25 250 ARG A C 1
ATOM 2007 O O . ARG A 1 250 ? 0.477 -13.938 14.383 1.00 97.25 250 ARG A O 1
ATOM 2014 N N . LEU A 1 251 ? -1.529 -13.456 15.266 1.00 96.94 251 LEU A N 1
ATOM 2015 C CA . LEU A 1 251 ? -1.076 -12.505 16.288 1.00 96.94 251 LEU A CA 1
ATOM 2016 C C . LEU A 1 251 ? -1.579 -12.903 17.677 1.00 96.94 251 LEU A C 1
ATOM 2018 O O . LEU A 1 251 ? -2.698 -13.384 17.837 1.00 96.94 251 LEU A O 1
ATOM 2022 N N . LYS A 1 252 ? -0.755 -12.660 18.701 1.00 95.31 252 LYS A N 1
ATOM 2023 C CA . LYS A 1 252 ? -1.073 -12.916 20.114 1.00 95.31 252 LYS A CA 1
ATOM 2024 C C . LYS A 1 252 ? -0.607 -11.747 20.981 1.00 95.31 252 LYS A C 1
ATOM 2026 O O . LYS A 1 252 ? 0.330 -11.043 20.621 1.00 95.31 252 LYS A O 1
ATOM 2031 N N . GLY A 1 253 ? -1.234 -11.582 22.143 1.00 94.94 253 GLY A N 1
ATOM 2032 C CA . GLY A 1 253 ? -0.892 -10.541 23.115 1.00 94.94 253 GLY A CA 1
ATOM 2033 C C . GLY A 1 253 ? -1.892 -9.386 23.165 1.00 94.94 253 GLY A C 1
ATOM 2034 O O . GLY A 1 253 ? -2.932 -9.402 22.502 1.00 94.94 253 GLY A O 1
ATOM 2035 N N . SER A 1 254 ? -1.591 -8.398 24.011 1.00 96.44 254 SER A N 1
ATOM 2036 C CA . SER A 1 254 ? -2.409 -7.193 24.140 1.00 96.44 254 SER A CA 1
ATOM 2037 C C . SER A 1 254 ? -2.280 -6.310 22.899 1.00 96.44 254 SER A C 1
ATOM 2039 O O . SER A 1 254 ? -1.244 -6.302 22.234 1.00 96.44 254 SER A O 1
ATOM 2041 N N . LEU A 1 255 ? -3.324 -5.523 22.616 1.00 97.00 255 LEU A N 1
ATOM 2042 C CA . LEU A 1 255 ? -3.315 -4.560 21.511 1.00 97.00 255 LEU A CA 1
ATOM 2043 C C . LEU A 1 255 ? -2.112 -3.608 21.601 1.00 97.00 255 LEU A C 1
ATOM 2045 O O . LEU A 1 255 ? -1.469 -3.324 20.601 1.00 97.00 255 LEU A O 1
ATOM 2049 N N . GLU A 1 256 ? -1.767 -3.169 22.809 1.00 96.12 256 GLU A N 1
ATOM 2050 C CA . GLU A 1 256 ? -0.610 -2.308 23.044 1.00 96.12 256 GLU A CA 1
ATOM 2051 C C . GLU A 1 256 ? 0.714 -2.955 22.633 1.00 96.12 256 GLU A C 1
ATOM 2053 O O . GLU A 1 256 ? 1.461 -2.349 21.872 1.00 96.12 256 GLU A O 1
ATOM 2058 N N . ARG A 1 257 ? 0.981 -4.199 23.050 1.00 96.62 257 ARG A N 1
ATOM 2059 C CA . ARG A 1 257 ? 2.206 -4.902 22.634 1.00 96.62 257 ARG A CA 1
ATOM 2060 C C . ARG A 1 257 ? 2.246 -5.134 21.131 1.00 96.62 257 ARG A C 1
ATOM 2062 O O . ARG A 1 257 ? 3.284 -4.958 20.518 1.00 96.62 257 ARG A O 1
ATOM 2069 N N . ILE A 1 258 ? 1.114 -5.455 20.506 1.00 98.25 258 ILE A N 1
ATOM 2070 C CA . ILE A 1 258 ? 1.058 -5.607 19.045 1.00 98.25 258 ILE A CA 1
ATOM 2071 C C . ILE A 1 258 ? 1.426 -4.288 18.345 1.00 98.25 258 ILE A C 1
ATOM 2073 O O . ILE A 1 258 ? 2.187 -4.293 17.376 1.00 98.25 258 ILE A O 1
ATOM 2077 N N . LEU A 1 259 ? 0.924 -3.154 18.836 1.00 98.25 259 LEU A N 1
ATOM 2078 C CA . LEU A 1 259 ? 1.222 -1.842 18.260 1.00 98.25 259 LEU A CA 1
ATOM 2079 C C . LEU A 1 259 ? 2.686 -1.423 18.464 1.00 98.25 259 LEU A C 1
ATOM 2081 O O . LEU A 1 259 ? 3.290 -0.871 17.546 1.00 98.25 259 LEU A O 1
ATOM 2085 N N . LEU A 1 260 ? 3.264 -1.695 19.633 1.00 97.69 260 LEU A N 1
ATOM 2086 C CA . LEU A 1 260 ? 4.642 -1.310 19.946 1.00 97.69 260 LEU A CA 1
ATOM 2087 C C . LEU A 1 260 ? 5.676 -2.276 19.355 1.00 97.69 260 LEU A C 1
ATOM 2089 O O . LEU A 1 260 ? 6.654 -1.833 18.765 1.00 97.69 260 LEU A O 1
ATOM 2093 N N . ASP A 1 261 ? 5.450 -3.583 19.466 1.00 97.12 261 ASP A N 1
ATOM 2094 C CA . ASP A 1 261 ? 6.460 -4.597 19.153 1.00 97.12 261 ASP A CA 1
ATOM 2095 C C . ASP A 1 261 ? 6.378 -5.031 17.683 1.00 97.12 261 ASP A C 1
ATOM 2097 O O . ASP A 1 261 ? 7.390 -5.089 16.984 1.00 97.12 261 ASP A O 1
ATOM 2101 N N . TYR A 1 262 ? 5.166 -5.311 17.184 1.00 97.44 262 TYR A N 1
ATOM 2102 C CA . TYR A 1 262 ? 4.971 -5.782 15.807 1.00 97.44 262 TYR A CA 1
ATOM 2103 C C . TYR A 1 262 ? 4.864 -4.620 14.815 1.00 97.44 262 TYR A C 1
ATOM 2105 O O . TYR A 1 262 ? 5.566 -4.589 13.803 1.00 97.44 262 TYR A O 1
ATOM 2113 N N . CYS A 1 263 ? 4.003 -3.643 15.114 1.00 97.75 263 CYS A N 1
ATOM 2114 C CA . CYS A 1 263 ? 3.794 -2.479 14.247 1.00 97.75 263 CYS A CA 1
ATOM 2115 C C . CYS A 1 263 ? 4.893 -1.412 14.412 1.00 97.75 263 CYS A C 1
ATOM 2117 O O . CYS A 1 263 ? 4.927 -0.449 13.645 1.00 97.75 263 CYS A O 1
ATOM 2119 N N . GLN A 1 264 ? 5.779 -1.570 15.407 1.00 97.75 264 GLN A N 1
ATOM 2120 C CA . GLN A 1 264 ? 6.889 -0.665 15.741 1.00 97.75 264 GLN A CA 1
ATOM 2121 C C . GLN A 1 264 ? 6.467 0.809 15.849 1.00 97.75 264 GLN A C 1
ATOM 2123 O O . GLN A 1 264 ? 7.188 1.724 15.429 1.00 97.75 264 GLN A O 1
ATOM 2128 N N . LEU A 1 265 ? 5.273 1.052 16.399 1.00 97.75 265 LEU A N 1
ATOM 2129 C CA . LEU A 1 265 ? 4.855 2.393 16.784 1.00 97.75 265 LEU A CA 1
ATOM 2130 C C . LEU A 1 265 ? 5.629 2.816 18.035 1.00 97.75 265 LEU A C 1
ATOM 2132 O O . LEU A 1 265 ? 5.764 2.061 18.994 1.00 97.75 265 LEU A O 1
ATOM 2136 N N . LYS A 1 266 ? 6.145 4.041 18.038 1.00 97.12 266 LYS A N 1
ATOM 2137 C CA . LYS A 1 266 ? 6.881 4.605 19.172 1.00 97.12 266 LYS A CA 1
ATOM 2138 C C . LYS A 1 266 ? 5.891 5.286 20.106 1.00 97.12 266 LYS A C 1
ATOM 2140 O O . LYS A 1 266 ? 5.255 6.243 19.683 1.00 97.12 266 LYS A O 1
ATOM 2145 N N . ALA A 1 267 ? 5.801 4.838 21.359 1.00 93.06 267 ALA A N 1
ATOM 2146 C CA . ALA A 1 267 ? 4.792 5.292 22.324 1.00 93.06 267 ALA A CA 1
ATOM 2147 C C . ALA A 1 267 ? 4.610 6.822 22.369 1.00 93.06 267 ALA A C 1
ATOM 2149 O O . ALA A 1 267 ? 3.480 7.293 22.301 1.00 93.06 267 ALA A O 1
ATOM 2150 N N . ASP A 1 268 ? 5.706 7.587 22.392 1.00 93.06 268 ASP A N 1
ATOM 2151 C CA . ASP A 1 268 ? 5.641 9.053 22.459 1.00 93.06 268 ASP A CA 1
ATOM 2152 C C . ASP A 1 268 ? 5.358 9.706 21.101 1.00 93.06 268 ASP A C 1
ATOM 2154 O O . ASP A 1 268 ? 4.525 10.604 20.997 1.00 93.06 268 ASP A O 1
ATOM 2158 N N . LYS A 1 269 ? 6.041 9.254 20.040 1.00 94.31 269 LYS A N 1
ATOM 2159 C CA . LYS A 1 269 ? 5.956 9.886 18.709 1.00 94.31 269 LYS A CA 1
ATOM 2160 C C . LYS A 1 269 ? 4.672 9.528 17.965 1.00 94.31 269 LYS A C 1
ATOM 2162 O O . LYS A 1 269 ? 4.139 10.349 17.232 1.00 94.31 269 LYS A O 1
ATOM 2167 N N . ASP A 1 270 ? 4.177 8.316 18.182 1.00 97.56 270 ASP A N 1
ATOM 2168 C CA . ASP A 1 270 ? 3.016 7.743 17.507 1.00 97.56 270 ASP A CA 1
ATOM 2169 C C . ASP A 1 270 ? 1.798 7.651 18.447 1.00 97.56 270 ASP A C 1
ATOM 2171 O O . ASP A 1 270 ? 0.808 6.991 18.118 1.00 97.56 270 ASP A O 1
ATOM 2175 N N . LYS A 1 271 ? 1.844 8.331 19.607 1.00 97.31 271 LYS A N 1
ATOM 2176 C CA . LYS A 1 271 ? 0.808 8.302 20.656 1.00 97.31 271 LYS A CA 1
ATOM 2177 C C . LYS A 1 271 ? -0.598 8.449 20.088 1.00 97.31 271 LYS A C 1
ATOM 2179 O O . LYS A 1 271 ? -1.491 7.673 20.417 1.00 97.31 271 LYS A O 1
ATOM 2184 N N . LYS A 1 272 ? -0.788 9.421 19.195 1.00 98.06 272 LYS A N 1
ATOM 2185 C CA . LYS A 1 272 ? -2.106 9.717 18.638 1.00 98.06 272 LYS A CA 1
ATOM 2186 C C . LYS A 1 272 ? -2.632 8.603 17.730 1.00 98.06 272 LYS A C 1
ATOM 2188 O O . LYS A 1 272 ? -3.817 8.298 17.790 1.00 98.06 272 LYS A O 1
ATOM 2193 N N . ILE A 1 273 ? -1.765 7.963 16.940 1.00 98.31 273 ILE A N 1
ATOM 2194 C CA . ILE A 1 273 ? -2.141 6.792 16.132 1.00 98.31 273 ILE A CA 1
ATOM 2195 C C . ILE A 1 273 ? -2.546 5.645 17.063 1.00 98.31 273 ILE A C 1
ATOM 2197 O O . ILE A 1 273 ? -3.594 5.039 16.866 1.00 98.31 273 ILE A O 1
ATOM 2201 N N . ILE A 1 274 ? -1.756 5.384 18.111 1.00 98.38 274 ILE A N 1
ATOM 2202 C CA . ILE A 1 274 ? -2.040 4.332 19.100 1.00 98.38 274 ILE A CA 1
ATOM 2203 C C . ILE A 1 274 ? -3.407 4.558 19.764 1.00 98.38 274 ILE A C 1
ATOM 2205 O O . ILE A 1 274 ? -4.196 3.621 19.871 1.00 98.38 274 ILE A O 1
ATOM 2209 N N . GLU A 1 275 ? -3.709 5.788 20.185 1.00 98.25 275 GLU A N 1
ATOM 2210 C CA . GLU A 1 275 ? -5.004 6.154 20.776 1.00 98.25 275 GLU A CA 1
ATOM 2211 C C . GLU A 1 275 ? -6.175 5.924 19.814 1.00 98.25 275 GLU A C 1
ATOM 2213 O O . GLU A 1 275 ? -7.191 5.357 20.214 1.00 98.25 275 GLU A O 1
ATOM 2218 N N . LEU A 1 276 ? -6.034 6.335 18.548 1.00 98.50 276 LEU A N 1
ATOM 2219 C CA . LEU A 1 276 ? -7.074 6.153 17.533 1.00 98.50 276 LEU A CA 1
ATOM 2220 C C . LEU A 1 276 ? -7.346 4.668 17.268 1.00 98.50 276 LEU A C 1
ATOM 2222 O O . LEU A 1 276 ? -8.505 4.257 17.248 1.00 98.50 276 LEU A O 1
ATOM 2226 N N . VAL A 1 277 ? -6.297 3.848 17.152 1.00 98.31 277 VAL A N 1
ATOM 2227 C CA . VAL A 1 277 ? -6.447 2.397 16.960 1.00 98.31 277 VAL A CA 1
ATOM 2228 C C . VAL A 1 277 ? -7.095 1.735 18.179 1.00 98.31 277 VAL A C 1
ATOM 2230 O O . VAL A 1 277 ? -7.942 0.868 18.011 1.00 98.31 277 VAL A O 1
ATOM 2233 N N . LYS A 1 278 ? -6.751 2.152 19.407 1.00 97.44 278 LYS A N 1
ATOM 2234 C CA . LYS A 1 278 ? -7.369 1.627 20.641 1.00 97.44 278 LYS A CA 1
ATOM 2235 C C . LYS A 1 278 ? -8.854 1.991 20.785 1.00 97.44 278 LYS A C 1
ATOM 2237 O O . LYS A 1 278 ? -9.564 1.291 21.499 1.00 97.44 278 LYS A O 1
ATOM 2242 N N . LYS A 1 279 ? -9.304 3.087 20.164 1.00 96.31 279 LYS A N 1
ATOM 2243 C CA . LYS A 1 279 ? -10.701 3.555 20.195 1.00 96.31 279 LYS A CA 1
ATOM 2244 C C . LYS A 1 279 ? -11.577 2.924 19.100 1.00 96.31 279 LYS A C 1
ATOM 2246 O O . LYS A 1 279 ? -12.799 2.986 19.219 1.00 96.31 279 LYS A O 1
ATOM 2251 N N . SER A 1 280 ? -10.953 2.417 18.035 1.00 90.75 280 SER A N 1
ATOM 2252 C CA . SER A 1 280 ? -11.622 1.920 16.824 1.00 90.75 280 SER A CA 1
ATOM 2253 C C . SER A 1 280 ? -12.340 0.589 17.021 1.00 90.75 280 SER A C 1
ATOM 2255 O O . SER A 1 280 ? -11.891 -0.210 17.872 1.00 90.75 280 SER A O 1
#

pLDDT: mean 95.0, std 3.88, range [77.75, 98.81]